Protein AF-A0A5B8M1P9-F1 (afdb_monomer)

Solvent-accessible surface area (backbone atoms only — not comparable to full-atom values): 18213 Å² total; per-residue (Å²): 135,89,79,91,83,85,88,85,84,83,80,88,78,77,86,77,70,84,74,71,71,67,67,73,63,70,76,67,70,67,75,69,66,80,71,70,79,86,84,69,90,80,74,90,81,71,82,70,82,70,54,65,90,75,38,69,43,33,50,52,14,43,52,51,10,53,62,57,6,57,54,17,24,57,53,15,24,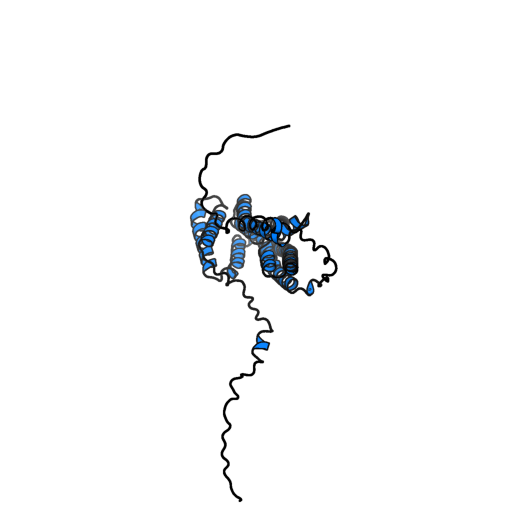40,28,36,60,38,73,39,54,62,64,57,39,50,51,48,49,70,71,56,46,47,63,63,19,51,52,39,24,46,53,26,36,47,71,71,22,45,71,67,30,12,49,50,38,16,50,63,58,41,49,57,41,56,56,49,44,55,56,43,42,75,74,65,60,58,62,74,72,50,37,55,55,47,52,55,37,40,32,71,66,15,49,52,49,13,68,72,40,87,49,71,70,45,19,52,41,6,25,51,37,15,15,53,39,23,55,53,38,22,49,54,24,19,51,51,17,20,52,55,35,58,70,73,51,68,49,66,84,73,71,37,74,59,44,33,55,51,52,51,49,62,68,46,50,82,72,48,78,48,72,63,58,38,49,49,50,51,52,32,49,52,53,28,66,70,39,49,90,78,49,64,66,32,52,36,58,47,52,27,49,49,51,50,51,54,48,59,76,73,49,85,75,72,93,68,87,80,76,76,69,99,61,82,60,84,65,60,70,61,59,77,74,66,73,81,73,88,84,79,84,80,88,88,88,77,84,80,92,78,86,83,80,89,130

Foldseek 3Di:
DDDDDDDDDDDDDDDDDPPPPPVVVVPPPPVVVPDDDPPPPPPPPDPPPPPLVNQPLLVVLLVLLQVLLLCLLLQLLLCVLLPHALVRSLVCCLQLVAVVLSLQLSLLSLVVHDNVLSNVLSVLVCVVLVVQLVVVCVLVVDDDCVSVVLSSLRYPQLSVSLVVDDDSVSSVSNNCSNSVSNSVSSSVSSSVSNVVNVVVPDCVVVVCSCVSVVSSVVVCVVVCPDPLSVVLVVVLVVQLVVCVVPDHRNVSSVVSSVSSVVCVVVDPDDPPDPPDDPDDDPCVVVVVVDDDDPPPPDDDPDDDDDDDDDD

Sequence (311 aa):
MLARDPGETDVKVPPGDPGGREVRQTHQSEIVRFFRPVRTLRRAGRLARVKLWKSPAARAGASVAVATGLYGVSFGALGIASGLDFWQTQVLSLLLFSGGSQFAFIGVLAGGGSGGAALGSAALLGIRNAVYGMQLNALLQPTGWRRLAAAQVTIDESMATATAQRDPAEQRRAFWVTGIGIFVLWNLFTALGSLLGNAIGDPKAWGLDGAAVAAFLGLLWPRLKSREPVAIAVACAVVTVVVVPFVPPGIPVLIAAVVAAVWGLFGSGRSDEGLEPDVEPPHARAQDAGAPDPARDVGDADGPMHEGGMS

Structure (mmCIF, N/CA/C/O backbone):
data_AF-A0A5B8M1P9-F1
#
_entry.id   AF-A0A5B8M1P9-F1
#
loop_
_atom_site.group_PDB
_atom_site.id
_atom_site.type_symbol
_atom_site.label_atom_id
_atom_site.label_alt_id
_atom_site.label_comp_id
_atom_site.label_asym_id
_atom_site.label_entity_id
_atom_site.label_seq_id
_atom_site.pdbx_PDB_ins_code
_atom_site.Cartn_x
_atom_site.Cartn_y
_atom_site.Cartn_z
_atom_site.occupancy
_atom_site.B_iso_or_equiv
_atom_site.auth_seq_id
_atom_site.auth_comp_id
_atom_site.auth_asym_id
_atom_site.auth_atom_id
_atom_site.pdbx_PDB_model_num
ATOM 1 N N . MET A 1 1 ? -86.305 36.180 18.363 1.00 36.00 1 MET A N 1
ATOM 2 C CA . MET A 1 1 ? -87.340 35.382 19.049 1.00 36.00 1 MET A CA 1
ATOM 3 C C . MET A 1 1 ? -88.126 34.665 17.961 1.00 36.00 1 MET A C 1
ATOM 5 O O . MET A 1 1 ? -88.725 35.369 17.167 1.00 36.00 1 MET A O 1
ATOM 9 N N . LEU A 1 2 ? -88.059 33.320 17.942 1.00 35.62 2 LEU A N 1
ATOM 10 C CA . LEU A 1 2 ? -88.863 32.365 17.140 1.00 35.62 2 LEU A CA 1
ATOM 11 C C . LEU A 1 2 ? -88.621 32.362 15.611 1.00 35.62 2 LEU A C 1
ATOM 13 O O . LEU A 1 2 ? -88.478 33.420 15.025 1.00 35.62 2 LEU A O 1
ATOM 17 N N . ALA A 1 3 ? -88.628 31.259 14.857 1.00 36.31 3 ALA A N 1
ATOM 18 C CA . ALA A 1 3 ? -88.501 29.808 15.054 1.00 36.31 3 ALA A CA 1
ATOM 19 C C . ALA A 1 3 ? -88.489 29.173 13.630 1.00 36.31 3 ALA A C 1
ATOM 21 O O . ALA A 1 3 ? -89.117 29.750 12.751 1.00 36.31 3 ALA A O 1
ATOM 22 N N . ARG A 1 4 ? -87.777 28.038 13.449 1.00 36.47 4 ARG A N 1
ATOM 23 C CA . ARG A 1 4 ? -88.050 26.822 12.609 1.00 36.47 4 ARG A CA 1
ATOM 24 C C . ARG A 1 4 ? -88.910 26.941 11.327 1.00 36.47 4 ARG A C 1
ATOM 26 O O . ARG A 1 4 ? -89.942 27.585 11.356 1.00 36.47 4 ARG A O 1
ATOM 33 N N . ASP A 1 5 ? -88.720 26.230 10.213 1.00 51.25 5 ASP A N 1
ATOM 34 C CA . ASP A 1 5 ? -87.924 25.079 9.719 1.00 51.25 5 ASP A CA 1
ATOM 35 C C . ASP A 1 5 ? -88.246 24.994 8.194 1.00 51.25 5 ASP A C 1
ATOM 37 O O . ASP A 1 5 ? -89.280 25.544 7.792 1.00 51.25 5 ASP A O 1
ATOM 41 N N . PRO A 1 6 ? -87.476 24.306 7.329 1.00 47.91 6 PRO A N 1
ATOM 42 C CA . PRO A 1 6 ? -88.175 23.266 6.565 1.00 47.91 6 PRO A CA 1
ATOM 43 C C . PRO A 1 6 ? -87.339 22.011 6.263 1.00 47.91 6 PRO A C 1
ATOM 45 O O . PRO A 1 6 ? -86.328 22.065 5.570 1.00 47.91 6 PRO A O 1
ATOM 48 N N . GLY A 1 7 ? -87.913 20.863 6.632 1.00 37.16 7 GLY A N 1
ATOM 49 C CA . GLY A 1 7 ? -88.314 19.850 5.650 1.00 37.16 7 GLY A CA 1
ATOM 50 C C . GLY A 1 7 ? -87.219 18.942 5.096 1.00 37.16 7 GLY A C 1
ATOM 51 O O . GLY A 1 7 ? -86.784 19.107 3.961 1.00 37.16 7 GLY A O 1
ATOM 52 N N . GLU A 1 8 ? -86.885 17.904 5.860 1.00 36.09 8 GLU A N 1
ATOM 53 C CA . GLU A 1 8 ? -86.149 16.725 5.406 1.00 36.09 8 GLU A CA 1
ATOM 54 C C . GLU A 1 8 ? -87.142 15.598 5.063 1.00 36.09 8 GLU A C 1
ATOM 56 O O . GLU A 1 8 ? -87.925 15.170 5.912 1.00 36.09 8 GLU A O 1
ATOM 61 N N . THR A 1 9 ? -87.117 15.108 3.819 1.00 41.31 9 THR A N 1
ATOM 62 C CA . THR A 1 9 ? -87.689 13.805 3.442 1.00 41.31 9 THR A CA 1
ATOM 63 C C . THR A 1 9 ? -86.561 12.807 3.210 1.00 41.31 9 THR A C 1
ATOM 65 O O . THR A 1 9 ? -85.944 12.782 2.149 1.00 41.31 9 THR A O 1
ATOM 68 N N . ASP A 1 10 ? -86.306 12.045 4.269 1.00 42.16 10 ASP A N 1
ATOM 69 C CA . ASP A 1 10 ? -86.026 10.608 4.354 1.00 42.16 10 ASP A CA 1
ATOM 70 C C . ASP A 1 10 ? -85.292 9.907 3.191 1.00 42.16 10 ASP A C 1
ATOM 72 O O . ASP A 1 10 ? -85.875 9.579 2.156 1.00 42.16 10 ASP A O 1
ATOM 76 N N . VAL A 1 11 ? -84.038 9.520 3.458 1.00 41.19 11 VAL A N 1
ATOM 77 C CA . VAL A 1 11 ? -83.448 8.284 2.919 1.00 41.19 11 VAL A CA 1
ATOM 78 C C . VAL A 1 11 ? -82.804 7.480 4.058 1.00 41.19 11 VAL A C 1
ATOM 80 O O . VAL A 1 11 ? -81.620 7.602 4.361 1.00 41.19 11 VAL A O 1
ATOM 83 N N . LYS A 1 12 ? -83.628 6.649 4.701 1.00 38.62 12 LYS A N 1
ATOM 84 C CA . LYS A 1 12 ? -83.362 5.293 5.222 1.00 38.62 12 LYS A CA 1
ATOM 85 C C . LYS A 1 12 ? -81.884 4.846 5.295 1.00 38.62 12 LYS A C 1
ATOM 87 O O . LYS A 1 12 ? -81.321 4.314 4.339 1.00 38.62 12 LYS A O 1
ATOM 92 N N . VAL A 1 13 ? -81.308 4.947 6.494 1.00 51.19 13 VAL A N 1
ATOM 93 C CA . VAL A 1 13 ? -79.997 4.392 6.884 1.00 51.19 13 VAL A CA 1
ATOM 94 C C . VAL A 1 13 ? -80.159 2.944 7.391 1.00 51.19 13 VAL A C 1
ATOM 96 O O . VAL A 1 13 ? -80.949 2.726 8.312 1.00 51.19 13 VAL A O 1
ATOM 99 N N . PRO A 1 14 ? -79.436 1.938 6.859 1.00 53.53 14 PRO A N 1
ATOM 100 C CA . PRO A 1 14 ? -79.321 0.627 7.501 1.00 53.53 14 PRO A CA 1
ATOM 101 C C . PRO A 1 14 ? -78.342 0.680 8.696 1.00 53.53 14 PRO A C 1
ATOM 103 O O . PRO A 1 14 ? -77.430 1.509 8.704 1.00 53.53 14 PRO A O 1
ATOM 106 N N . PRO A 1 15 ? -78.521 -0.173 9.723 1.00 48.06 15 PRO A N 1
ATOM 107 C CA . PRO A 1 15 ? -77.825 -0.049 11.001 1.00 48.06 15 PRO A CA 1
ATOM 108 C C . PRO A 1 15 ? -76.310 -0.199 10.832 1.00 48.06 15 PRO A C 1
ATOM 110 O O . PRO A 1 15 ? -75.827 -1.166 10.248 1.00 48.06 15 PRO A O 1
ATOM 113 N N . GLY A 1 16 ? -75.571 0.784 11.350 1.00 43.12 16 GLY A N 1
ATOM 114 C CA . GLY A 1 16 ? -74.116 0.791 11.349 1.00 43.12 16 GLY A CA 1
ATOM 115 C C . GLY A 1 16 ? -73.542 -0.331 12.212 1.00 43.12 16 GLY A C 1
ATOM 116 O O . GLY A 1 16 ? -73.890 -0.475 13.381 1.00 43.12 16 GLY A O 1
ATOM 117 N N . ASP A 1 17 ? -72.633 -1.087 11.609 1.00 44.56 17 ASP A N 1
ATOM 118 C CA . ASP A 1 17 ? -71.677 -1.975 12.263 1.00 44.56 17 ASP A CA 1
ATOM 119 C C . ASP A 1 17 ? -70.906 -1.216 13.377 1.00 44.56 17 ASP A C 1
ATOM 121 O O . ASP A 1 17 ? -70.345 -0.144 13.102 1.00 44.56 17 ASP A O 1
ATOM 125 N N . PRO A 1 18 ? -70.848 -1.712 14.633 1.00 47.41 18 PRO A N 1
ATOM 126 C CA . PRO A 1 18 ? -70.100 -1.056 15.707 1.00 47.41 18 PRO A CA 1
ATOM 127 C C . PRO A 1 18 ? -68.576 -1.045 15.483 1.00 47.41 18 PRO A C 1
ATOM 129 O O . PRO A 1 18 ? -67.869 -0.326 16.189 1.00 47.41 18 PRO A O 1
ATOM 132 N N . GLY A 1 19 ? -68.051 -1.794 14.506 1.00 43.12 19 GLY A N 1
ATOM 133 C CA . GLY A 1 19 ? -66.608 -1.964 14.290 1.00 43.12 19 GLY A CA 1
ATOM 134 C C . GLY A 1 19 ? -65.855 -0.757 13.706 1.00 43.12 19 GLY A C 1
ATOM 135 O O . GLY A 1 19 ? -64.626 -0.751 13.668 1.00 43.12 19 GLY A O 1
ATOM 136 N N . GLY A 1 20 ? -66.551 0.292 13.255 1.00 42.78 20 GLY A N 1
ATOM 137 C CA . GLY A 1 20 ? -65.934 1.378 12.476 1.00 42.78 20 GLY A CA 1
ATOM 138 C C . GLY A 1 20 ? -65.282 2.520 13.268 1.00 42.78 20 GLY A C 1
ATOM 139 O O . GLY A 1 20 ? -64.589 3.349 12.674 1.00 42.78 20 GLY A O 1
ATOM 140 N N . ARG A 1 21 ? -65.496 2.616 14.589 1.00 42.53 21 ARG A N 1
ATOM 141 C CA . ARG A 1 21 ? -64.974 3.745 15.395 1.00 42.53 21 ARG A CA 1
ATOM 142 C C . ARG A 1 21 ? -63.674 3.454 16.137 1.00 42.53 21 ARG A C 1
ATOM 144 O O . ARG A 1 21 ? -62.985 4.402 16.500 1.00 42.53 21 ARG A O 1
ATOM 151 N N . GLU A 1 22 ? -63.291 2.191 16.284 1.00 43.88 22 GLU A N 1
ATOM 152 C CA . GLU A 1 22 ? -62.068 1.824 17.008 1.00 43.88 22 GLU A CA 1
ATOM 153 C C . GLU A 1 22 ? -60.823 1.801 16.105 1.00 43.88 22 GLU A C 1
ATOM 155 O O . GLU A 1 22 ? -59.715 2.070 16.553 1.00 43.88 22 GLU A O 1
ATOM 160 N N . VAL A 1 23 ? -60.995 1.612 14.792 1.00 46.72 23 VAL A N 1
ATOM 161 C CA . VAL A 1 23 ? -59.865 1.480 13.850 1.00 46.72 23 VAL A CA 1
ATOM 162 C C . VAL A 1 23 ? -59.282 2.835 13.411 1.00 46.72 23 VAL A C 1
ATOM 164 O O . VAL A 1 23 ? -58.166 2.905 12.897 1.00 46.72 23 VAL A O 1
ATOM 167 N N . ARG A 1 24 ? -59.973 3.958 13.660 1.00 41.16 24 ARG A N 1
ATOM 168 C CA . ARG A 1 24 ? -59.479 5.300 13.282 1.00 41.16 24 ARG A CA 1
ATOM 169 C C . ARG A 1 24 ? -58.604 5.971 14.351 1.00 41.16 24 ARG A C 1
ATOM 171 O O . ARG A 1 24 ? -57.959 6.971 14.048 1.00 41.16 24 ARG A O 1
ATOM 178 N N . GLN A 1 25 ? -58.533 5.427 15.570 1.00 43.47 25 GLN A N 1
ATOM 179 C CA . GLN A 1 25 ? -57.633 5.930 16.622 1.00 43.47 25 GLN A CA 1
ATOM 180 C C . GLN A 1 25 ? -56.291 5.188 16.695 1.00 43.47 25 GLN A C 1
ATOM 182 O O . GLN A 1 25 ? -55.320 5.739 17.213 1.00 43.47 25 GLN A O 1
ATOM 187 N N . THR A 1 26 ? -56.178 3.999 16.103 1.00 42.34 26 THR A N 1
ATOM 188 C CA . THR A 1 26 ? -54.951 3.184 16.165 1.00 42.34 26 THR A CA 1
ATOM 189 C C . THR A 1 26 ? -53.873 3.620 15.165 1.00 42.34 26 THR A C 1
ATOM 191 O O . THR A 1 26 ? -52.725 3.211 15.285 1.00 42.34 26 THR A O 1
ATOM 194 N N . HIS A 1 27 ? -54.195 4.501 14.209 1.00 41.38 27 HIS A N 1
ATOM 195 C CA . HIS A 1 27 ? -53.283 4.886 13.120 1.00 41.38 27 HIS A CA 1
ATOM 196 C C . HIS A 1 27 ? -52.571 6.243 13.291 1.00 41.38 27 HIS A C 1
ATOM 198 O O . HIS A 1 27 ? -51.839 6.661 12.394 1.00 41.38 27 HIS A O 1
ATOM 204 N N . GLN A 1 28 ? -52.746 6.936 14.425 1.00 40.81 28 GLN A N 1
ATOM 205 C CA . GLN A 1 28 ? -52.045 8.204 14.712 1.00 40.81 28 GLN A CA 1
ATOM 206 C C . GLN A 1 28 ? -51.025 8.141 15.861 1.00 40.81 28 GLN A C 1
ATOM 208 O O . GLN A 1 28 ? -50.239 9.073 16.024 1.00 40.81 28 GLN A O 1
ATOM 213 N N . SER A 1 29 ? -50.962 7.053 16.632 1.00 39.69 29 SER A N 1
ATOM 214 C CA . SER A 1 29 ? -50.052 6.933 17.783 1.00 39.69 29 SER A CA 1
ATOM 215 C C . SER A 1 29 ? -48.695 6.280 17.466 1.00 39.69 29 SER A C 1
ATOM 217 O O . SER A 1 29 ? -47.798 6.314 18.311 1.00 39.69 29 SER A O 1
ATOM 219 N N . GLU A 1 30 ? -48.486 5.766 16.248 1.00 43.56 30 GLU A N 1
ATOM 220 C CA . GLU A 1 30 ? -47.217 5.126 15.851 1.00 43.56 30 GLU A CA 1
ATOM 221 C C . GLU A 1 30 ? -46.214 6.066 15.157 1.00 43.56 30 GLU A C 1
ATOM 223 O O . GLU A 1 30 ? -45.013 5.800 15.167 1.00 43.56 30 GLU A O 1
ATOM 228 N N . ILE A 1 31 ? -46.641 7.229 14.655 1.00 46.50 31 ILE A N 1
ATOM 229 C CA . ILE A 1 31 ? -45.742 8.165 13.946 1.00 46.50 31 ILE A CA 1
ATOM 230 C C . ILE A 1 31 ? -44.960 9.081 14.912 1.00 46.50 31 ILE A C 1
ATOM 232 O O . ILE A 1 31 ? -43.911 9.619 14.563 1.00 46.50 31 ILE A O 1
ATOM 236 N N . VAL A 1 32 ? -45.371 9.183 16.182 1.00 44.62 32 VAL A N 1
ATOM 237 C CA . VAL A 1 32 ? -44.677 10.004 17.202 1.00 44.62 32 VAL A CA 1
ATOM 238 C C . VAL A 1 32 ? -43.646 9.193 18.017 1.00 44.62 32 VAL A C 1
ATOM 240 O O . VAL A 1 32 ? -42.935 9.739 18.861 1.00 44.62 32 VAL A O 1
ATOM 243 N N . ARG A 1 33 ? -43.466 7.891 17.736 1.00 44.03 33 ARG A N 1
ATOM 244 C CA . ARG A 1 33 ? -42.394 7.073 18.349 1.00 44.03 33 ARG A CA 1
ATOM 245 C C . ARG A 1 33 ? -41.044 7.150 17.630 1.00 44.03 33 ARG A C 1
ATOM 247 O O . ARG A 1 33 ? -40.060 6.657 18.177 1.00 44.03 33 ARG A O 1
ATOM 254 N N . PHE A 1 34 ? -40.961 7.809 16.473 1.00 45.91 34 PHE A N 1
ATOM 255 C CA . PHE A 1 34 ? -39.733 7.850 15.667 1.00 45.91 34 PHE A CA 1
ATOM 256 C C . PHE A 1 34 ? -38.774 9.010 16.006 1.00 45.91 34 PHE A C 1
ATOM 258 O O . PHE A 1 34 ? -37.645 9.043 15.531 1.00 45.91 34 PHE A O 1
ATOM 265 N N . PHE A 1 35 ? -39.178 9.932 16.885 1.00 48.78 35 PHE A N 1
ATOM 266 C CA . PHE A 1 35 ? -38.334 11.031 17.369 1.00 48.78 35 PHE A CA 1
ATOM 267 C C . PHE A 1 35 ? -38.277 11.050 18.900 1.00 48.78 35 PHE A C 1
ATOM 269 O O . PHE A 1 35 ? -38.753 11.973 19.560 1.00 48.78 35 PHE A O 1
ATOM 276 N N . ARG A 1 36 ? -37.648 10.031 19.499 1.00 41.00 36 ARG A N 1
ATOM 277 C CA . ARG A 1 36 ? -37.079 10.204 20.842 1.00 41.00 36 ARG A CA 1
ATOM 278 C C . ARG A 1 36 ? -35.667 10.776 20.702 1.00 41.00 36 ARG A C 1
ATOM 280 O O . ARG A 1 36 ? -34.799 10.083 20.174 1.00 41.00 36 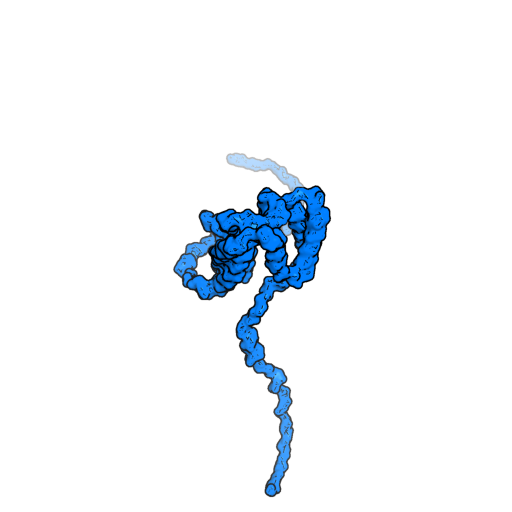ARG A O 1
ATOM 287 N N . PRO A 1 37 ? -35.388 11.996 21.197 1.00 37.91 37 PRO A N 1
ATOM 288 C CA . PRO A 1 37 ? -34.014 12.440 21.337 1.00 37.91 37 PRO A CA 1
ATOM 289 C C . PRO A 1 37 ? -33.330 11.497 22.328 1.00 37.91 37 PRO A C 1
ATOM 291 O O . PRO A 1 37 ? -33.781 11.346 23.466 1.00 37.91 37 PRO A O 1
ATOM 294 N N . VAL A 1 38 ? -32.248 10.850 21.893 1.00 53.31 38 VAL A N 1
ATOM 295 C CA . VAL A 1 38 ? -31.368 10.046 22.747 1.00 53.31 38 VAL A CA 1
ATOM 296 C C . VAL A 1 38 ? -30.667 10.994 23.725 1.00 53.31 38 VAL A C 1
ATOM 298 O O . VAL A 1 38 ? -29.524 11.408 23.552 1.00 53.31 38 VAL A O 1
ATOM 301 N N . ARG A 1 39 ? -31.385 11.395 24.776 1.00 55.38 39 ARG A N 1
ATOM 302 C CA . ARG A 1 39 ? -30.816 12.007 25.974 1.00 55.38 39 ARG A CA 1
ATOM 303 C C . ARG A 1 39 ? -30.277 10.889 26.860 1.00 55.38 39 ARG A C 1
ATOM 305 O O . ARG A 1 39 ? -30.882 10.516 27.858 1.00 55.38 39 ARG A O 1
ATOM 312 N N . THR A 1 40 ? -29.090 10.409 26.507 1.00 47.97 40 THR A N 1
ATOM 313 C CA . THR A 1 40 ? -28.221 9.646 27.419 1.00 47.97 40 THR A CA 1
ATOM 314 C C . THR A 1 40 ? -26.804 10.224 27.437 1.00 47.97 40 THR A C 1
ATOM 316 O O . THR A 1 40 ? -25.805 9.526 27.573 1.00 47.97 40 THR A O 1
ATOM 319 N N . LEU A 1 41 ? -26.708 11.555 27.390 1.00 56.38 41 LEU A N 1
ATOM 320 C CA . LEU A 1 41 ? -25.548 12.305 27.873 1.00 56.38 41 LEU A CA 1
ATOM 321 C C . LEU A 1 41 ? -25.540 12.296 29.407 1.00 56.38 41 LEU A C 1
ATOM 323 O O . LEU A 1 41 ? -25.972 13.265 30.023 1.00 56.38 41 LEU A O 1
ATOM 327 N N . ARG A 1 42 ? -25.082 11.197 30.031 1.00 48.41 42 ARG A N 1
ATOM 328 C CA . ARG A 1 42 ? -24.544 11.215 31.416 1.00 48.41 42 ARG A CA 1
ATOM 329 C C . ARG A 1 42 ? -23.869 9.925 31.907 1.00 48.41 42 ARG A C 1
ATOM 331 O O . ARG A 1 42 ? -23.783 9.687 33.106 1.00 48.41 42 ARG A O 1
ATOM 338 N N . ARG A 1 43 ? -23.296 9.116 31.008 1.00 42.69 43 ARG A N 1
ATOM 339 C CA . ARG A 1 43 ? -22.264 8.115 31.372 1.00 42.69 43 ARG A CA 1
ATOM 340 C C . ARG A 1 43 ? -20.927 8.339 30.650 1.00 42.69 43 ARG A C 1
ATOM 342 O O . ARG A 1 43 ? -20.108 7.439 30.548 1.00 42.69 43 ARG A O 1
ATOM 349 N N . ALA A 1 44 ? -20.655 9.573 30.228 1.00 46.53 44 ALA A N 1
ATOM 350 C CA . ALA A 1 44 ? -19.391 9.996 29.615 1.00 46.53 44 ALA A CA 1
ATOM 351 C C . ALA A 1 44 ? -18.239 10.229 30.627 1.00 46.53 44 ALA A C 1
ATOM 353 O O . ALA A 1 44 ? -17.311 10.976 30.344 1.00 46.53 44 ALA A O 1
ATOM 354 N N . GLY A 1 45 ? -18.293 9.629 31.822 1.00 43.09 45 GLY A N 1
ATOM 355 C CA . GLY A 1 45 ? -17.393 9.980 32.930 1.00 43.09 45 GLY A CA 1
ATOM 356 C C . GLY A 1 45 ? -16.454 8.884 33.431 1.00 43.09 45 GLY A C 1
ATOM 357 O O . GLY A 1 45 ? -15.673 9.155 34.338 1.00 43.09 45 GLY A O 1
ATOM 358 N N . ARG A 1 46 ? -16.527 7.640 32.931 1.00 44.97 46 ARG A N 1
ATOM 359 C CA . ARG A 1 46 ? -15.707 6.557 33.514 1.00 44.97 46 ARG A CA 1
ATOM 360 C C . ARG A 1 46 ? -15.472 5.333 32.626 1.00 44.97 46 ARG A C 1
ATOM 362 O O . ARG A 1 46 ? -15.339 4.228 33.139 1.00 44.97 46 ARG A O 1
ATOM 369 N N . LEU A 1 47 ? -15.364 5.506 31.307 1.00 53.78 47 LEU A N 1
ATOM 370 C CA . LEU A 1 47 ? -14.679 4.494 30.499 1.00 53.78 47 LEU A CA 1
ATOM 371 C C . LEU A 1 47 ? -13.190 4.653 30.777 1.00 53.78 47 LEU A C 1
ATOM 373 O O . LEU A 1 47 ? -12.524 5.546 30.253 1.00 53.78 47 LEU A O 1
ATOM 377 N N . ALA A 1 48 ? -12.715 3.833 31.710 1.00 49.03 48 ALA A N 1
ATOM 378 C CA . ALA A 1 48 ? -11.317 3.689 32.044 1.00 49.03 48 ALA A CA 1
ATOM 379 C C . ALA A 1 48 ? -10.482 3.709 30.758 1.00 49.03 48 ALA A C 1
ATOM 381 O O . ALA A 1 48 ? -10.794 3.011 29.790 1.00 49.03 48 ALA A O 1
ATOM 382 N N . ARG A 1 49 ? -9.415 4.515 30.759 1.00 55.75 49 ARG A N 1
ATOM 383 C CA . ARG A 1 49 ? -8.293 4.381 29.827 1.00 55.75 49 ARG A CA 1
ATOM 384 C C . ARG A 1 49 ? -7.765 2.956 29.960 1.00 55.75 49 ARG A C 1
ATOM 386 O O . ARG A 1 49 ? -6.833 2.702 30.720 1.00 55.75 49 ARG A O 1
ATOM 393 N N . VAL A 1 50 ? -8.376 2.008 29.255 1.00 56.22 50 VAL A N 1
ATOM 394 C CA . VAL A 1 50 ? -7.736 0.732 28.974 1.00 56.22 50 VAL A CA 1
ATOM 395 C C . VAL A 1 50 ? -6.463 1.134 28.256 1.00 56.22 50 VAL A C 1
ATOM 397 O O . VAL A 1 50 ? -6.509 1.767 27.200 1.00 56.22 50 VAL A O 1
ATOM 400 N N . LYS A 1 51 ? -5.326 0.908 28.914 1.00 66.19 51 LYS A N 1
ATOM 401 C CA . LYS A 1 51 ? -4.029 1.217 28.325 1.00 66.19 51 LYS A CA 1
ATOM 402 C C . LYS A 1 51 ? -3.964 0.481 26.983 1.00 66.19 51 LYS A C 1
ATOM 404 O O . LYS A 1 51 ? -4.344 -0.685 26.943 1.00 66.19 51 LYS A O 1
ATOM 409 N N . LEU A 1 52 ? -3.526 1.146 25.912 1.00 66.25 52 LEU A N 1
ATOM 410 C CA . LEU A 1 52 ? -3.576 0.612 24.538 1.00 66.25 52 LEU A CA 1
ATOM 411 C C . LEU A 1 52 ? -3.009 -0.814 24.437 1.00 66.25 52 LEU A C 1
ATOM 413 O O . LEU A 1 52 ? -3.613 -1.675 23.818 1.00 66.25 52 LEU A O 1
ATOM 417 N N . TRP A 1 53 ? -1.932 -1.107 25.160 1.00 66.12 53 TRP A N 1
ATOM 418 C CA . TRP A 1 53 ? -1.294 -2.429 25.230 1.00 66.12 53 TRP A CA 1
ATOM 419 C C . TRP A 1 53 ? -2.122 -3.547 25.896 1.00 66.12 53 TRP A C 1
ATOM 421 O O . TRP A 1 53 ? -1.754 -4.714 25.791 1.00 66.12 53 TRP A O 1
ATOM 431 N N . LYS A 1 54 ? -3.234 -3.231 26.571 1.00 73.62 54 LYS A N 1
ATOM 432 C CA . LYS A 1 54 ? -4.175 -4.221 27.126 1.00 73.62 54 LYS A CA 1
ATOM 433 C C . LYS A 1 54 ? -5.344 -4.545 26.186 1.00 73.62 54 LYS A C 1
ATOM 435 O O . LYS A 1 54 ? -6.089 -5.471 26.483 1.00 73.62 54 LYS A O 1
ATOM 440 N N . SER A 1 55 ? -5.525 -3.800 25.092 1.00 83.38 55 SER A N 1
ATOM 441 C CA . SER A 1 55 ? -6.574 -4.067 24.099 1.00 83.38 55 SER A CA 1
ATOM 442 C C . SER A 1 55 ? -6.115 -5.187 23.151 1.00 83.38 55 SER A C 1
ATOM 444 O O . SER A 1 55 ? -5.051 -5.056 22.535 1.00 83.38 55 SER A O 1
ATOM 446 N N . PRO A 1 56 ? -6.883 -6.285 23.011 1.00 84.06 56 PRO A N 1
ATOM 447 C CA . PRO A 1 56 ? -6.602 -7.318 22.015 1.00 84.06 56 PRO A CA 1
ATOM 448 C C . PRO A 1 56 ? -6.551 -6.745 20.592 1.00 84.06 56 PRO A C 1
ATOM 450 O O . PRO A 1 56 ? -5.636 -7.070 19.838 1.00 84.06 56 PRO A O 1
ATOM 453 N N . ALA A 1 57 ? -7.460 -5.820 20.265 1.00 87.94 57 ALA A N 1
ATOM 454 C CA . ALA A 1 57 ? -7.528 -5.179 18.955 1.00 87.94 57 ALA A CA 1
ATOM 455 C C . ALA A 1 57 ? -6.283 -4.332 18.645 1.00 87.94 57 ALA A C 1
ATOM 457 O O . ALA A 1 57 ? -5.772 -4.354 17.528 1.00 87.94 57 ALA A O 1
ATOM 458 N N . ALA A 1 58 ? -5.746 -3.620 19.641 1.00 89.06 58 ALA A N 1
ATOM 459 C CA . ALA A 1 58 ? -4.517 -2.846 19.485 1.00 89.06 58 ALA A CA 1
ATOM 460 C C . ALA A 1 58 ? -3.285 -3.742 19.279 1.00 89.06 58 ALA A C 1
ATOM 462 O O . ALA A 1 58 ? -2.400 -3.394 18.502 1.00 89.06 58 ALA A O 1
ATOM 463 N N . ARG A 1 59 ? -3.222 -4.903 19.944 1.00 90.00 59 ARG A N 1
ATOM 464 C CA . ARG A 1 59 ? -2.134 -5.872 19.737 1.00 90.00 59 ARG A CA 1
ATOM 465 C C . ARG A 1 59 ? -2.195 -6.488 18.342 1.00 90.00 59 ARG A C 1
ATOM 467 O O . ARG A 1 59 ? -1.172 -6.516 17.669 1.00 90.00 59 ARG A O 1
ATOM 474 N N . ALA A 1 60 ? -3.383 -6.908 17.904 1.00 90.00 60 ALA A N 1
ATOM 475 C CA . ALA A 1 60 ? -3.592 -7.411 16.550 1.00 90.00 60 ALA A CA 1
ATOM 476 C C . ALA A 1 60 ? -3.201 -6.356 15.504 1.00 90.00 60 ALA A C 1
ATOM 478 O O . ALA A 1 60 ? -2.387 -6.631 14.627 1.00 90.00 60 ALA A O 1
ATOM 479 N N . GLY A 1 61 ? -3.682 -5.120 15.665 1.00 91.81 61 GLY A N 1
ATOM 480 C CA . GLY A 1 61 ? -3.336 -4.015 14.773 1.00 91.81 61 GLY A CA 1
ATOM 481 C C . GLY A 1 61 ? -1.843 -3.691 14.739 1.00 91.81 61 GLY A C 1
ATOM 482 O O . GLY A 1 61 ? -1.301 -3.421 13.673 1.00 91.81 61 GLY A O 1
ATOM 483 N N . ALA A 1 62 ? -1.147 -3.776 15.876 1.00 94.06 62 ALA A N 1
ATOM 484 C CA . ALA A 1 62 ? 0.304 -3.600 15.924 1.00 94.06 62 ALA A CA 1
ATOM 485 C C . ALA A 1 62 ? 1.053 -4.729 15.192 1.00 94.06 62 ALA A C 1
ATOM 487 O O . ALA A 1 62 ? 1.999 -4.452 14.459 1.00 94.06 62 ALA A O 1
ATOM 488 N N . SER A 1 63 ? 0.623 -5.985 15.344 1.00 93.69 63 SER A N 1
ATOM 489 C CA . SER A 1 63 ? 1.197 -7.116 14.602 1.00 93.69 63 SER A CA 1
ATOM 490 C C . SER A 1 63 ? 1.008 -6.959 13.092 1.00 93.69 63 SER A C 1
ATOM 492 O O . SER A 1 63 ? 1.973 -7.101 12.341 1.00 93.69 63 SER A O 1
ATOM 494 N N . VAL A 1 64 ? -0.200 -6.584 12.654 1.00 93.44 64 VAL A N 1
ATOM 495 C CA . VAL A 1 64 ? -0.493 -6.278 11.244 1.00 93.44 64 VAL A CA 1
ATOM 496 C C . VAL A 1 64 ? 0.364 -5.110 10.756 1.00 93.44 64 VAL A C 1
ATOM 498 O O . VAL A 1 64 ? 0.907 -5.164 9.652 1.00 93.44 64 VAL A O 1
ATOM 501 N N . ALA A 1 65 ? 0.554 -4.083 11.589 1.00 95.38 65 ALA A N 1
ATOM 502 C CA . ALA A 1 65 ? 1.383 -2.935 11.254 1.00 95.38 65 ALA A CA 1
ATOM 503 C C . ALA A 1 65 ? 2.852 -3.288 11.029 1.00 95.38 65 ALA A C 1
ATOM 505 O O . ALA A 1 65 ? 3.453 -2.798 10.075 1.00 95.38 65 ALA A O 1
ATOM 506 N N . VAL A 1 66 ? 3.424 -4.154 11.866 1.00 95.25 66 VAL A N 1
ATOM 507 C CA . VAL A 1 66 ? 4.806 -4.620 11.700 1.00 95.25 66 VAL A CA 1
ATOM 508 C C . VAL A 1 66 ? 4.949 -5.453 10.431 1.00 95.25 66 VAL A C 1
ATOM 510 O O . VAL A 1 66 ? 5.827 -5.168 9.617 1.00 95.25 66 VAL A O 1
ATOM 513 N N . ALA A 1 67 ? 4.067 -6.436 10.234 1.00 91.94 67 ALA A N 1
ATOM 514 C CA . ALA A 1 67 ? 4.114 -7.316 9.070 1.00 91.94 67 ALA A CA 1
ATOM 515 C C . ALA A 1 67 ? 3.963 -6.534 7.753 1.00 91.94 67 ALA A C 1
ATOM 517 O O . ALA A 1 67 ? 4.768 -6.688 6.837 1.00 91.94 67 ALA A O 1
ATOM 518 N N . THR A 1 68 ? 2.972 -5.643 7.686 1.00 92.38 68 THR A N 1
ATOM 519 C CA . THR A 1 68 ? 2.695 -4.834 6.489 1.00 92.38 68 THR A CA 1
ATOM 520 C C . THR A 1 68 ? 3.745 -3.745 6.294 1.00 92.38 68 THR A C 1
ATOM 522 O O . THR A 1 68 ? 4.182 -3.497 5.176 1.00 92.38 68 THR A O 1
ATOM 525 N N . GLY A 1 69 ? 4.194 -3.105 7.376 1.00 93.94 69 GLY A N 1
ATOM 526 C CA . GLY A 1 69 ? 5.217 -2.066 7.323 1.00 93.94 69 GLY A CA 1
ATOM 527 C C . GLY A 1 69 ? 6.534 -2.576 6.740 1.00 93.94 69 GLY A C 1
ATOM 528 O O . GLY A 1 69 ? 7.108 -1.902 5.891 1.00 93.94 69 GLY A O 1
ATOM 529 N N . LEU A 1 70 ? 6.983 -3.777 7.132 1.00 93.12 70 LEU A N 1
ATOM 530 C CA . LEU A 1 70 ? 8.209 -4.402 6.609 1.00 93.12 70 LEU A CA 1
ATOM 531 C C . LEU A 1 70 ? 8.194 -4.555 5.084 1.00 93.12 70 LEU A C 1
ATOM 533 O O . LEU A 1 70 ? 9.220 -4.382 4.429 1.00 93.12 70 LEU A O 1
ATOM 537 N N . TYR A 1 71 ? 7.021 -4.807 4.505 1.00 90.31 71 TYR A N 1
ATOM 538 C CA . TYR A 1 71 ? 6.841 -4.885 3.057 1.00 90.31 71 TYR A CA 1
ATOM 539 C C . TYR A 1 71 ? 7.117 -3.545 2.342 1.00 90.31 71 TYR A C 1
ATOM 541 O O . TYR A 1 71 ? 7.427 -3.520 1.150 1.00 90.31 71 TYR A O 1
ATOM 549 N N . GLY A 1 72 ? 7.100 -2.429 3.078 1.00 94.00 72 GLY A N 1
ATOM 550 C CA . GLY A 1 72 ? 7.519 -1.115 2.593 1.00 94.00 72 GLY A CA 1
ATOM 551 C C . GLY A 1 72 ? 8.969 -1.080 2.097 1.00 94.00 72 GLY A C 1
ATOM 552 O O . GLY A 1 72 ? 9.261 -0.328 1.171 1.00 94.00 72 GLY A O 1
ATOM 553 N N . VAL A 1 73 ? 9.866 -1.940 2.611 1.00 94.19 73 VAL A N 1
ATOM 554 C CA . VAL A 1 73 ? 11.241 -2.069 2.078 1.00 94.19 73 VAL A CA 1
ATOM 555 C C . VAL A 1 73 ? 11.206 -2.410 0.592 1.00 94.19 73 VAL A C 1
ATOM 557 O O . VAL A 1 73 ? 11.910 -1.800 -0.213 1.00 94.19 73 VAL A O 1
ATOM 560 N N . SER A 1 74 ? 10.342 -3.347 0.213 1.00 91.25 74 SER A N 1
ATOM 561 C CA . SER A 1 74 ? 10.195 -3.776 -1.171 1.00 91.25 74 SER A CA 1
ATOM 562 C C . SER A 1 74 ? 9.648 -2.657 -2.053 1.00 91.25 74 SER A C 1
ATOM 564 O O . SER A 1 74 ? 10.140 -2.468 -3.162 1.00 91.25 74 SER A O 1
ATOM 566 N N . PHE A 1 75 ? 8.685 -1.873 -1.556 1.00 94.44 75 PHE A N 1
ATOM 567 C CA . PHE A 1 75 ? 8.186 -0.698 -2.275 1.00 94.44 75 PHE A CA 1
ATOM 568 C C . PHE A 1 75 ? 9.286 0.353 -2.487 1.00 94.44 75 PHE A C 1
ATOM 570 O O . PHE A 1 75 ? 9.455 0.848 -3.600 1.00 94.44 75 PHE A O 1
ATOM 577 N N . GLY A 1 76 ? 10.070 0.647 -1.446 1.00 94.25 76 GLY A N 1
ATOM 578 C CA . GLY A 1 76 ? 11.182 1.594 -1.521 1.00 94.25 76 GLY A CA 1
ATOM 579 C C . GLY A 1 76 ? 12.243 1.193 -2.542 1.00 94.25 76 GLY A C 1
ATOM 580 O O . GLY A 1 76 ? 12.675 2.031 -3.334 1.00 94.25 76 GLY A O 1
ATOM 581 N N . ALA A 1 77 ? 12.619 -0.089 -2.558 1.00 91.38 77 ALA A N 1
ATOM 582 C CA . ALA A 1 77 ? 13.573 -0.634 -3.521 1.00 91.38 77 ALA A CA 1
ATOM 583 C C . ALA A 1 77 ? 13.013 -0.632 -4.953 1.00 91.38 77 ALA A C 1
ATOM 585 O O . ALA A 1 77 ? 13.709 -0.245 -5.890 1.00 91.38 77 ALA A O 1
ATOM 586 N N . LEU A 1 78 ? 11.740 -1.006 -5.123 1.00 90.62 78 LEU A N 1
ATOM 587 C CA . LEU A 1 78 ? 11.064 -0.972 -6.420 1.00 90.62 78 LEU A CA 1
ATOM 588 C C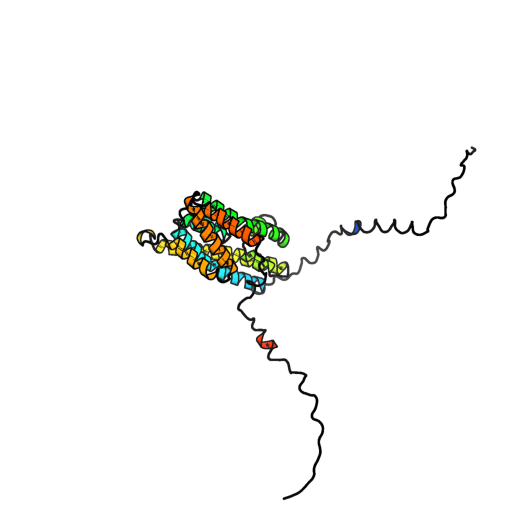 . LEU A 1 78 ? 10.932 0.446 -6.979 1.00 90.62 78 LEU A C 1
ATOM 590 O O . LEU A 1 78 ? 11.048 0.617 -8.190 1.00 90.62 78 LEU A O 1
ATOM 594 N N . GLY A 1 79 ? 10.724 1.455 -6.127 1.00 92.81 79 GLY A N 1
ATOM 595 C CA . GLY A 1 79 ? 10.722 2.862 -6.533 1.00 92.81 79 GLY A CA 1
ATOM 596 C C . GLY A 1 79 ? 12.019 3.249 -7.239 1.00 92.81 79 GLY A C 1
ATOM 597 O O . GLY A 1 79 ? 11.983 3.702 -8.384 1.00 92.81 79 GLY A O 1
ATOM 598 N N . ILE A 1 80 ? 13.157 2.954 -6.603 1.00 91.75 80 ILE A N 1
ATOM 599 C CA . ILE A 1 80 ? 14.488 3.200 -7.176 1.00 91.75 80 ILE A CA 1
ATOM 600 C C . ILE A 1 80 ? 14.709 2.388 -8.452 1.00 91.75 80 ILE A C 1
ATOM 602 O O . ILE A 1 80 ? 15.126 2.932 -9.472 1.00 91.75 80 ILE A O 1
ATOM 606 N N . ALA A 1 81 ? 14.370 1.096 -8.431 1.00 87.25 81 ALA A N 1
ATOM 607 C CA . ALA A 1 81 ? 14.528 0.221 -9.593 1.00 87.25 81 ALA A CA 1
ATOM 608 C C . ALA A 1 81 ? 13.670 0.661 -10.796 1.00 87.25 81 ALA A C 1
ATOM 610 O O . ALA A 1 81 ? 14.013 0.371 -11.938 1.00 87.25 81 ALA A O 1
ATOM 611 N N . SER A 1 82 ? 12.579 1.388 -10.547 1.00 87.38 82 SER A N 1
ATOM 612 C CA . SER A 1 82 ? 11.694 1.941 -11.583 1.00 87.38 82 SER A CA 1
ATOM 613 C C . SER A 1 82 ? 12.122 3.333 -12.059 1.00 87.38 82 SER A C 1
ATOM 615 O O . SER A 1 82 ? 11.410 3.960 -12.842 1.00 87.38 82 SER A O 1
ATOM 617 N N . GLY A 1 83 ? 13.276 3.822 -11.595 1.00 87.56 83 GLY A N 1
ATOM 618 C CA . GLY A 1 83 ? 13.869 5.089 -12.015 1.00 87.56 83 GLY A CA 1
ATOM 619 C C . GLY A 1 83 ? 13.420 6.312 -11.218 1.00 87.56 83 GLY A C 1
ATOM 620 O O . GLY A 1 83 ? 13.736 7.427 -11.628 1.00 87.56 83 GLY A O 1
ATOM 621 N N . LEU A 1 84 ? 12.699 6.136 -10.104 1.00 91.50 84 LEU A N 1
ATOM 622 C CA . LEU A 1 84 ? 12.433 7.240 -9.182 1.00 91.50 84 LEU A CA 1
ATOM 623 C C . LEU A 1 84 ? 13.649 7.495 -8.294 1.00 91.50 84 LEU A C 1
ATOM 625 O O . LEU A 1 84 ? 14.348 6.567 -7.895 1.00 91.50 84 LEU A O 1
ATOM 629 N N . ASP A 1 85 ? 13.859 8.749 -7.913 1.00 93.12 85 ASP A N 1
ATOM 630 C CA . ASP A 1 85 ? 14.814 9.065 -6.857 1.00 93.12 85 ASP A CA 1
ATOM 631 C C . ASP A 1 85 ? 14.233 8.783 -5.454 1.00 93.12 85 ASP A C 1
ATOM 633 O O . ASP A 1 85 ? 13.059 8.427 -5.265 1.00 93.12 85 ASP A O 1
ATOM 637 N N . PHE A 1 86 ? 15.082 8.937 -4.436 1.00 95.00 86 PHE A N 1
ATOM 638 C CA . PHE A 1 86 ? 14.699 8.741 -3.039 1.00 95.00 86 PHE A CA 1
ATOM 639 C C . PHE A 1 86 ? 13.520 9.637 -2.625 1.00 95.00 86 PHE A C 1
ATOM 641 O O . PHE A 1 86 ? 12.562 9.155 -2.018 1.00 95.00 86 PHE A O 1
ATOM 648 N N . TRP A 1 87 ? 13.563 10.928 -2.959 1.00 96.56 87 TRP A N 1
ATOM 649 C CA . TRP A 1 87 ? 12.551 11.895 -2.538 1.00 96.56 87 TRP A CA 1
ATOM 650 C C . TRP A 1 87 ? 11.230 11.687 -3.266 1.00 96.56 87 TRP A C 1
ATOM 652 O O . TRP A 1 87 ? 10.179 11.728 -2.632 1.00 96.56 87 TRP A O 1
ATOM 662 N N . GLN A 1 88 ? 11.271 11.393 -4.562 1.00 96.12 88 GLN A N 1
ATOM 663 C CA . GLN A 1 88 ? 10.105 11.018 -5.355 1.00 96.12 88 GLN A CA 1
ATOM 664 C C . GLN A 1 88 ? 9.427 9.778 -4.767 1.00 96.12 88 GLN A C 1
ATOM 666 O O . GLN A 1 88 ? 8.213 9.786 -4.562 1.00 96.12 88 GLN A O 1
ATOM 671 N N . THR A 1 89 ? 10.207 8.750 -4.416 1.00 96.38 89 THR A N 1
ATOM 672 C CA . THR A 1 89 ? 9.681 7.524 -3.796 1.00 96.38 89 THR A CA 1
ATOM 673 C C . THR A 1 89 ? 9.064 7.804 -2.421 1.00 96.38 89 THR A C 1
ATOM 675 O O . THR A 1 89 ? 7.970 7.318 -2.125 1.00 96.38 89 THR A O 1
ATOM 678 N N . GLN A 1 90 ? 9.708 8.635 -1.593 1.00 97.56 90 GLN A N 1
ATOM 679 C CA . GLN A 1 90 ? 9.177 9.027 -0.281 1.00 97.56 90 GLN A CA 1
ATOM 680 C C . GLN A 1 90 ? 7.901 9.866 -0.380 1.00 97.56 90 GLN A C 1
ATOM 682 O O . GLN A 1 90 ? 6.927 9.589 0.316 1.00 97.56 90 GLN A O 1
ATOM 687 N N . VAL A 1 91 ? 7.874 10.874 -1.252 1.00 97.00 91 VAL A N 1
ATOM 688 C CA . VAL A 1 91 ? 6.696 11.729 -1.455 1.00 97.00 91 VAL A CA 1
ATOM 689 C C . VAL A 1 91 ? 5.529 10.904 -1.987 1.00 97.00 91 VAL A C 1
ATOM 691 O O . VAL A 1 91 ? 4.416 11.019 -1.474 1.00 97.00 91 VAL A O 1
ATOM 694 N N . LEU A 1 92 ? 5.785 10.019 -2.954 1.00 96.62 92 LEU A N 1
ATOM 695 C CA . LEU A 1 92 ? 4.784 9.082 -3.453 1.00 96.62 92 LEU A CA 1
ATOM 696 C C . LEU A 1 92 ? 4.247 8.196 -2.322 1.00 96.62 92 LEU A C 1
ATOM 698 O O . LEU A 1 92 ? 3.035 8.033 -2.197 1.00 96.62 92 LEU A O 1
ATOM 702 N N . SER A 1 93 ? 5.134 7.670 -1.473 1.00 96.75 93 SER A N 1
ATOM 703 C CA . SER A 1 93 ? 4.763 6.837 -0.329 1.00 96.75 93 SER A CA 1
ATOM 704 C C . SER A 1 93 ? 3.885 7.562 0.688 1.00 96.75 93 SER A C 1
ATOM 706 O O . SER A 1 93 ? 2.871 7.025 1.135 1.00 96.75 93 SER A O 1
ATOM 708 N N . LEU A 1 94 ? 4.250 8.799 1.027 1.00 96.38 94 LEU A N 1
ATOM 709 C CA . LEU A 1 94 ? 3.540 9.603 2.016 1.00 96.38 94 LEU A CA 1
ATOM 710 C C . LEU A 1 94 ? 2.161 10.035 1.520 1.00 96.38 94 LEU A C 1
ATOM 712 O O . LEU A 1 94 ? 1.213 10.017 2.303 1.00 96.38 94 LEU A O 1
ATOM 716 N N . LEU A 1 95 ? 2.048 10.425 0.246 1.00 94.62 95 LEU A N 1
ATOM 717 C CA . LEU A 1 95 ? 0.828 11.017 -0.304 1.00 94.62 95 LEU A CA 1
ATOM 718 C C . LEU A 1 95 ? -0.162 9.976 -0.834 1.00 94.62 95 LEU A C 1
ATOM 720 O O . LEU A 1 95 ? -1.347 10.070 -0.524 1.00 94.62 95 LEU A O 1
ATOM 724 N N . LEU A 1 96 ? 0.302 8.978 -1.595 1.00 93.25 96 LEU A N 1
ATOM 725 C CA . LEU A 1 96 ? -0.565 7.974 -2.235 1.00 93.25 96 LEU A CA 1
ATOM 726 C C . LEU A 1 96 ? -0.938 6.807 -1.302 1.00 93.25 96 LEU A C 1
ATOM 728 O O . LEU A 1 96 ? -1.676 5.914 -1.719 1.00 93.25 96 LEU A O 1
ATOM 732 N N . PHE A 1 97 ? -0.416 6.808 -0.071 1.00 93.88 97 PHE A N 1
ATOM 733 C CA . PHE A 1 97 ? -0.516 5.758 0.948 1.00 93.88 97 PHE A CA 1
ATOM 734 C C . PHE A 1 97 ? -1.803 4.912 0.877 1.00 93.88 97 PHE A C 1
ATOM 736 O O . PHE A 1 97 ? -2.846 5.248 1.431 1.00 93.88 97 PHE A O 1
ATOM 743 N N . SER A 1 98 ? -1.724 3.794 0.159 1.00 88.81 98 SER A N 1
ATOM 744 C CA . SER A 1 98 ? -2.841 2.854 -0.032 1.00 88.81 98 SER A CA 1
ATOM 745 C C . SER A 1 98 ? -2.381 1.438 -0.379 1.00 88.81 98 SER A C 1
ATOM 747 O O . SER A 1 98 ? -3.214 0.565 -0.642 1.00 88.81 98 SER A O 1
ATOM 749 N N . GLY A 1 99 ? -1.061 1.201 -0.400 1.00 85.50 99 GLY A N 1
ATOM 750 C CA . GLY A 1 99 ? -0.446 -0.072 -0.759 1.00 85.50 99 GLY A CA 1
ATOM 751 C C . GLY A 1 99 ? -0.651 -0.402 -2.237 1.00 85.50 99 GLY A C 1
ATOM 752 O O . GLY A 1 99 ? 0.220 -0.146 -3.065 1.00 85.50 99 GLY A O 1
ATOM 753 N N . GLY A 1 100 ? -1.819 -0.949 -2.584 1.00 87.69 100 GLY A N 1
ATOM 754 C CA . GLY A 1 100 ? -2.150 -1.423 -3.932 1.00 87.69 100 GLY A CA 1
ATOM 755 C C . GLY A 1 100 ? -1.958 -0.371 -5.028 1.00 87.69 100 GLY A C 1
ATOM 756 O O . GLY A 1 100 ? -1.310 -0.653 -6.035 1.00 87.69 100 GLY A O 1
ATOM 757 N N . SER A 1 101 ? -2.436 0.859 -4.823 1.00 92.19 101 SER A N 1
ATOM 758 C CA . SER A 1 101 ? -2.300 1.919 -5.832 1.00 92.19 101 SER A CA 1
ATOM 759 C C . SER A 1 101 ? -0.853 2.358 -6.040 1.00 92.19 101 SER A C 1
ATOM 761 O O . SER A 1 101 ? -0.473 2.701 -7.156 1.00 92.19 101 SER A O 1
ATOM 763 N N . GLN A 1 102 ? -0.028 2.306 -4.991 1.00 94.00 102 GLN A N 1
ATOM 764 C CA . GLN A 1 102 ? 1.401 2.601 -5.094 1.00 94.00 102 GLN A CA 1
ATOM 765 C C . GLN A 1 102 ? 2.118 1.546 -5.945 1.00 94.00 102 GLN A C 1
ATOM 767 O O . GLN A 1 102 ? 2.938 1.878 -6.796 1.00 94.00 102 GLN A O 1
ATOM 772 N N . PHE A 1 103 ? 1.763 0.275 -5.765 1.00 91.06 103 PHE A N 1
ATOM 773 C CA . PHE A 1 103 ? 2.288 -0.826 -6.568 1.00 91.06 103 PHE A CA 1
ATOM 774 C C . PHE A 1 103 ? 1.828 -0.783 -8.024 1.00 91.06 103 PHE A C 1
ATOM 776 O O . PHE A 1 103 ? 2.637 -1.048 -8.907 1.00 91.06 103 PHE A O 1
ATOM 783 N N . ALA A 1 104 ? 0.578 -0.402 -8.294 1.00 89.50 104 ALA A N 1
ATOM 784 C CA . ALA A 1 104 ? 0.123 -0.184 -9.667 1.00 89.50 104 ALA A CA 1
ATOM 785 C C . ALA A 1 104 ? 0.868 0.974 -10.340 1.00 89.50 104 ALA A C 1
ATOM 787 O O . ALA A 1 104 ? 1.337 0.822 -11.467 1.00 89.50 104 ALA A O 1
ATOM 788 N N . PHE A 1 105 ? 1.051 2.089 -9.624 1.00 92.69 105 PHE A N 1
ATOM 789 C CA . PHE A 1 105 ? 1.829 3.226 -10.111 1.00 92.69 105 PHE A CA 1
ATOM 790 C C . PHE A 1 105 ? 3.243 2.800 -10.527 1.00 92.69 105 PHE A C 1
ATOM 792 O O . PHE A 1 105 ? 3.670 3.046 -11.655 1.00 92.69 105 PHE A O 1
ATOM 799 N N . ILE A 1 106 ? 3.949 2.117 -9.624 1.00 91.81 106 ILE A N 1
ATOM 800 C CA . ILE A 1 106 ? 5.309 1.637 -9.869 1.00 91.81 106 ILE A CA 1
ATOM 801 C C . ILE A 1 106 ? 5.346 0.586 -10.979 1.00 91.81 106 ILE A C 1
ATOM 803 O O . ILE A 1 106 ? 6.225 0.651 -11.831 1.00 91.81 106 ILE A O 1
ATOM 807 N N . GLY A 1 107 ? 4.376 -0.328 -11.034 1.00 86.94 107 GLY A N 1
ATOM 808 C CA . GLY A 1 107 ? 4.293 -1.335 -12.093 1.00 86.94 107 GLY A CA 1
ATOM 809 C C . GLY A 1 107 ? 4.183 -0.719 -13.491 1.00 86.94 107 GLY A C 1
ATOM 810 O O . GLY A 1 107 ? 4.845 -1.182 -14.419 1.00 86.94 107 GLY A O 1
ATOM 811 N N . VAL A 1 108 ? 3.408 0.362 -13.641 1.00 87.38 108 VAL A N 1
ATOM 812 C CA . VAL A 1 108 ? 3.314 1.088 -14.917 1.00 87.38 108 VAL A CA 1
ATOM 813 C C . VAL A 1 108 ? 4.631 1.775 -15.270 1.00 87.38 108 VAL A C 1
ATOM 815 O O . VAL A 1 108 ? 5.062 1.674 -16.417 1.00 87.38 108 VAL A O 1
ATOM 818 N N . LEU A 1 109 ? 5.283 2.444 -14.313 1.00 89.00 109 LEU A N 1
ATOM 819 C CA . LEU A 1 109 ? 6.571 3.101 -14.565 1.00 89.00 109 LEU A CA 1
ATOM 820 C C . LEU A 1 109 ? 7.677 2.098 -14.914 1.00 89.00 109 LEU A C 1
ATOM 822 O O . LEU A 1 109 ? 8.398 2.306 -15.886 1.00 89.00 109 LEU A O 1
ATOM 826 N N . ALA A 1 110 ? 7.765 0.987 -14.178 1.00 85.06 110 ALA A N 1
ATOM 827 C CA . ALA A 1 110 ? 8.724 -0.086 -14.437 1.00 85.06 110 ALA A CA 1
ATOM 828 C C . ALA A 1 110 ? 8.552 -0.697 -15.838 1.00 85.06 110 ALA A C 1
ATOM 830 O O . ALA A 1 110 ? 9.531 -1.079 -16.470 1.00 85.06 110 ALA A O 1
ATOM 831 N N . GLY A 1 111 ? 7.315 -0.756 -16.343 1.00 79.88 111 GLY A N 1
ATOM 832 C CA . GLY A 1 111 ? 7.001 -1.199 -17.703 1.00 79.88 111 GLY A CA 1
ATOM 833 C C . GLY A 1 111 ? 7.220 -0.144 -18.797 1.00 79.88 111 GLY A C 1
ATOM 834 O O . GLY A 1 111 ? 6.814 -0.374 -19.935 1.00 79.88 111 GLY A O 1
ATOM 835 N N . GLY A 1 112 ? 7.799 1.019 -18.477 1.00 81.75 112 GLY A N 1
ATOM 836 C CA . GLY A 1 112 ? 8.031 2.112 -19.430 1.00 81.75 112 GLY A CA 1
ATOM 837 C C . GLY A 1 112 ? 6.796 2.972 -19.732 1.00 81.75 112 GLY A C 1
ATOM 838 O O . GLY A 1 112 ? 6.773 3.705 -20.720 1.00 81.75 112 GLY A O 1
ATOM 839 N N . GLY A 1 113 ? 5.749 2.880 -18.909 1.00 83.19 113 GLY A N 1
ATOM 840 C CA . GLY A 1 113 ? 4.548 3.700 -19.031 1.00 83.19 113 GLY A CA 1
ATOM 841 C C . GLY A 1 113 ? 4.759 5.158 -18.618 1.00 83.19 113 GLY A C 1
ATOM 842 O O . GLY A 1 113 ? 5.683 5.501 -17.885 1.00 83.19 113 GLY A O 1
ATOM 843 N N . SER A 1 114 ? 3.869 6.042 -19.075 1.00 87.38 114 SER A N 1
ATOM 844 C CA . SER A 1 114 ? 3.917 7.461 -18.701 1.00 87.38 114 SER A CA 1
ATOM 845 C C . SER A 1 114 ? 3.443 7.699 -17.260 1.00 87.38 114 SER A C 1
ATOM 847 O O . SER A 1 114 ? 2.653 6.929 -16.709 1.00 87.38 114 SER A O 1
ATOM 849 N N . GLY A 1 115 ? 3.842 8.824 -16.655 1.00 87.69 115 GLY A N 1
ATOM 850 C CA . GLY A 1 115 ? 3.360 9.211 -15.322 1.00 87.69 115 GLY A CA 1
ATOM 851 C C . GLY A 1 115 ? 1.836 9.384 -15.250 1.00 87.69 115 GLY A C 1
ATOM 852 O O . GLY A 1 115 ? 1.224 9.023 -14.248 1.00 87.69 115 GLY A O 1
ATOM 853 N N . GLY A 1 116 ? 1.200 9.862 -16.327 1.00 88.25 116 GLY A N 1
ATOM 85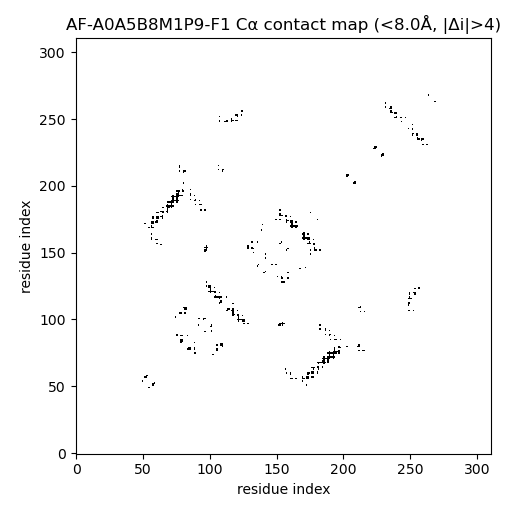4 C CA . GLY A 1 116 ? -0.262 9.977 -16.407 1.00 88.25 116 GLY A CA 1
ATOM 855 C C . GLY A 1 116 ? -0.964 8.617 -16.406 1.00 88.25 116 GLY A C 1
ATOM 856 O O . GLY A 1 116 ? -1.955 8.427 -15.704 1.00 88.25 116 GLY A O 1
ATOM 857 N N . ALA A 1 117 ? -0.406 7.644 -17.126 1.00 86.19 117 ALA A N 1
ATOM 858 C CA . ALA A 1 117 ? -0.861 6.260 -17.093 1.00 86.19 117 ALA A CA 1
ATOM 859 C C . ALA A 1 117 ? -0.703 5.622 -15.704 1.00 86.19 117 ALA A C 1
ATOM 861 O O . ALA A 1 117 ? -1.618 4.953 -15.217 1.00 86.19 117 ALA A O 1
ATOM 862 N N . ALA A 1 118 ? 0.438 5.862 -15.054 1.00 90.44 118 ALA A N 1
ATOM 863 C CA . ALA A 1 118 ? 0.699 5.383 -13.703 1.00 90.44 118 ALA A CA 1
ATOM 864 C C . ALA A 1 118 ? -0.312 5.976 -12.708 1.00 90.44 118 ALA A C 1
ATOM 866 O O . ALA A 1 118 ? -0.928 5.224 -11.951 1.00 90.44 118 ALA A O 1
ATOM 867 N N . LEU A 1 119 ? -0.578 7.289 -12.781 1.00 90.94 119 LEU A N 1
ATOM 868 C CA . LEU A 1 119 ? -1.638 7.944 -12.005 1.00 90.94 119 LEU A CA 1
ATOM 869 C C . LEU A 1 119 ? -3.015 7.333 -12.277 1.00 90.94 119 LEU A C 1
ATOM 871 O O . LEU A 1 119 ? -3.756 7.085 -11.332 1.00 90.94 119 LEU A O 1
ATOM 875 N N . GLY A 1 120 ? -3.352 7.075 -13.543 1.00 89.12 120 GLY A N 1
ATOM 876 C CA . GLY A 1 120 ? -4.617 6.446 -13.924 1.00 89.12 120 GLY A CA 1
ATOM 877 C C . GLY A 1 120 ? -4.795 5.075 -13.274 1.00 89.12 120 GLY A C 1
ATOM 878 O O . GLY A 1 120 ? -5.824 4.817 -12.653 1.00 89.12 120 GLY A O 1
ATOM 879 N N . SER A 1 121 ? -3.766 4.222 -13.339 1.00 87.44 121 SER A N 1
ATOM 880 C CA . SER A 1 121 ? -3.795 2.898 -12.702 1.00 87.44 121 SER A CA 1
ATOM 881 C C . SER A 1 121 ? -3.940 2.991 -11.178 1.00 87.44 121 SER A C 1
ATOM 883 O O . SER A 1 121 ? -4.781 2.314 -10.588 1.00 87.44 121 SER A O 1
ATOM 885 N N . ALA A 1 122 ? -3.190 3.894 -10.543 1.00 91.44 122 ALA A N 1
ATOM 886 C CA . ALA A 1 122 ? -3.256 4.134 -9.110 1.00 91.44 122 ALA A CA 1
ATOM 887 C C . ALA A 1 122 ? -4.627 4.670 -8.677 1.00 91.44 122 ALA A C 1
ATOM 889 O O . ALA A 1 122 ? -5.168 4.240 -7.659 1.00 91.44 122 ALA A O 1
ATOM 890 N N . ALA A 1 123 ? -5.206 5.586 -9.456 1.00 90.25 123 ALA A N 1
ATOM 891 C CA . ALA A 1 123 ? -6.523 6.148 -9.201 1.00 90.25 123 ALA A CA 1
ATOM 892 C C . ALA A 1 123 ? -7.609 5.074 -9.298 1.00 90.25 123 ALA A C 1
ATOM 894 O O . ALA A 1 123 ? -8.426 4.978 -8.386 1.00 90.25 123 ALA A O 1
ATOM 895 N N . LEU A 1 124 ? -7.579 4.229 -10.338 1.00 86.69 124 LEU A N 1
ATOM 896 C CA . LEU A 1 124 ? -8.529 3.122 -10.485 1.00 86.69 124 LEU A CA 1
ATOM 897 C C . LEU A 1 124 ? -8.481 2.170 -9.288 1.00 86.69 124 LEU A C 1
ATOM 899 O O . LEU A 1 124 ? -9.523 1.859 -8.713 1.00 86.69 124 LEU A O 1
ATOM 903 N N . LEU A 1 125 ? -7.284 1.753 -8.867 1.00 85.44 125 LEU A N 1
ATOM 904 C CA . LEU A 1 125 ? -7.138 0.899 -7.685 1.00 85.44 125 LEU A CA 1
ATOM 905 C C . LEU A 1 125 ? -7.543 1.630 -6.398 1.00 85.44 125 LEU A C 1
ATOM 907 O O . LEU A 1 125 ? -8.098 1.016 -5.490 1.00 85.44 125 LEU A O 1
ATOM 911 N N . GLY A 1 126 ? -7.310 2.942 -6.331 1.00 89.06 126 GLY A N 1
ATOM 912 C CA . GLY A 1 126 ? -7.638 3.785 -5.183 1.00 89.06 126 GLY A CA 1
ATOM 913 C C . GLY A 1 126 ? -9.137 4.009 -4.969 1.00 89.06 126 GLY A C 1
ATOM 914 O O . GLY A 1 126 ? -9.531 4.397 -3.870 1.00 89.06 126 GLY A O 1
ATOM 915 N N . ILE A 1 127 ? -9.995 3.722 -5.958 1.00 88.31 127 ILE A N 1
ATOM 916 C CA . ILE A 1 127 ? -11.459 3.860 -5.826 1.00 88.31 127 ILE A CA 1
ATOM 917 C C . ILE A 1 127 ? -11.986 3.064 -4.624 1.00 88.31 127 ILE A C 1
ATOM 919 O O . ILE A 1 127 ? -12.861 3.544 -3.899 1.00 88.31 127 ILE A O 1
ATOM 923 N N . ARG A 1 128 ? -11.419 1.883 -4.343 1.00 86.69 128 ARG A N 1
ATOM 924 C CA . ARG A 1 128 ? -11.818 1.070 -3.181 1.00 86.69 128 ARG A CA 1
ATOM 925 C C . ARG A 1 128 ? -11.599 1.800 -1.852 1.00 86.69 128 ARG A C 1
ATOM 927 O O . ARG A 1 128 ? -12.440 1.716 -0.963 1.00 86.69 128 ARG A O 1
ATOM 934 N N . ASN A 1 129 ? -10.536 2.599 -1.740 1.00 89.50 129 ASN A N 1
ATOM 935 C CA . ASN A 1 129 ? -10.253 3.384 -0.541 1.00 89.50 129 ASN A CA 1
ATOM 936 C C . ASN A 1 129 ? -11.301 4.490 -0.337 1.00 89.50 129 ASN A C 1
ATOM 938 O O . ASN A 1 129 ? -11.632 4.809 0.804 1.00 89.50 129 ASN A O 1
ATOM 942 N N . ALA A 1 130 ? -11.891 5.025 -1.413 1.00 87.31 130 ALA A N 1
ATOM 943 C CA . ALA A 1 130 ? -13.023 5.946 -1.306 1.00 87.31 130 ALA A CA 1
ATOM 944 C C . ALA A 1 130 ? -14.275 5.244 -0.751 1.00 87.31 130 ALA A C 1
ATOM 946 O O . ALA A 1 130 ? -14.948 5.786 0.129 1.00 87.31 130 ALA A O 1
ATOM 947 N N . VAL A 1 131 ? -14.552 4.014 -1.204 1.00 88.25 131 VAL A N 1
ATOM 948 C CA . VAL A 1 131 ? -15.651 3.182 -0.679 1.00 88.25 131 VAL A CA 1
ATOM 949 C C . VAL A 1 131 ? -15.447 2.881 0.804 1.00 88.25 131 VAL A C 1
ATOM 951 O O . VAL A 1 131 ? -16.355 3.096 1.611 1.00 88.25 131 VAL A O 1
ATOM 954 N N . TYR A 1 132 ? -14.238 2.472 1.188 1.00 89.00 132 TYR A N 1
ATOM 955 C CA . TYR A 1 132 ? -13.879 2.283 2.591 1.00 89.00 132 TYR A CA 1
ATOM 956 C C . TYR A 1 132 ? -14.035 3.562 3.406 1.00 89.00 132 TYR A C 1
ATOM 958 O O . TYR A 1 132 ? -14.583 3.518 4.503 1.00 89.00 132 TYR A O 1
ATOM 966 N N . GLY A 1 133 ? -13.634 4.713 2.862 1.00 86.81 133 GLY A N 1
ATOM 967 C CA . GLY A 1 133 ? -13.790 6.008 3.520 1.00 86.81 133 GLY A CA 1
ATOM 968 C C . GLY A 1 133 ? -15.249 6.334 3.857 1.00 86.81 133 GLY A C 1
ATOM 969 O O . GLY A 1 133 ? -15.518 6.887 4.926 1.00 86.81 133 GLY A O 1
ATOM 970 N N . MET A 1 134 ? -16.203 5.947 3.001 1.00 87.94 134 MET A N 1
ATOM 971 C CA . MET A 1 134 ? -17.638 6.099 3.279 1.00 87.94 134 MET A CA 1
ATOM 972 C C . MET A 1 134 ? -18.103 5.186 4.422 1.00 87.94 134 MET A C 1
ATOM 974 O O . MET A 1 134 ? -18.759 5.658 5.353 1.00 87.94 134 MET A O 1
ATOM 978 N N . GLN A 1 135 ? -17.716 3.906 4.394 1.00 87.19 135 GLN A N 1
ATOM 979 C CA . GLN A 1 135 ? -18.036 2.947 5.462 1.00 87.19 135 GLN A CA 1
ATOM 980 C C . GLN A 1 135 ? -17.433 3.385 6.804 1.00 87.19 135 GLN A C 1
ATOM 982 O O . GLN A 1 135 ? -18.095 3.386 7.844 1.00 87.19 135 GLN A O 1
ATOM 987 N N . LEU A 1 136 ? -16.182 3.840 6.769 1.00 86.12 136 LEU A N 1
ATOM 988 C CA . LEU A 1 136 ? -15.459 4.332 7.928 1.00 86.12 136 LEU A CA 1
ATOM 989 C C . LEU A 1 136 ? -16.086 5.607 8.499 1.00 86.12 136 LEU A C 1
ATOM 991 O O . LEU A 1 136 ? -16.098 5.796 9.715 1.00 86.12 136 LEU A O 1
ATOM 995 N N . ASN A 1 137 ? -16.617 6.491 7.650 1.00 86.56 137 ASN A N 1
ATOM 996 C CA . ASN A 1 137 ? -17.295 7.693 8.122 1.00 86.56 137 ASN A CA 1
ATOM 997 C C . ASN A 1 137 ? -18.515 7.339 8.984 1.00 86.56 137 ASN A C 1
ATOM 999 O O . ASN A 1 137 ? -18.680 7.921 10.057 1.00 86.56 137 ASN A O 1
ATOM 1003 N N . ALA A 1 138 ? -19.294 6.333 8.576 1.00 84.00 138 ALA A N 1
ATOM 1004 C CA . ALA A 1 138 ? -20.414 5.824 9.365 1.00 84.00 138 ALA A CA 1
ATOM 1005 C C . ALA A 1 138 ? -19.953 5.182 10.689 1.00 84.00 138 ALA A C 1
ATOM 1007 O O . ALA A 1 138 ? -20.585 5.388 11.725 1.00 84.00 138 ALA A O 1
ATOM 1008 N N . LEU A 1 139 ? -18.828 4.460 10.668 1.00 83.00 139 LEU A N 1
ATOM 1009 C CA . LEU A 1 139 ? -18.306 3.703 11.811 1.00 83.00 139 LEU A CA 1
ATOM 1010 C C . LEU A 1 139 ? -17.600 4.590 12.858 1.00 83.00 139 LEU A C 1
ATOM 1012 O O . LEU A 1 139 ? -17.857 4.506 14.063 1.00 83.00 139 LEU A O 1
ATOM 1016 N N . LEU A 1 140 ? -16.695 5.466 12.416 1.00 84.69 140 LEU A N 1
ATOM 1017 C CA . LEU A 1 140 ? -15.859 6.290 13.295 1.00 84.69 140 LEU A CA 1
ATOM 1018 C C . LEU A 1 140 ? -16.424 7.692 13.533 1.00 84.69 140 LEU A C 1
ATOM 1020 O O . LEU A 1 140 ? -16.101 8.294 14.562 1.00 84.69 140 LEU A O 1
ATOM 1024 N N . GLN A 1 141 ? -17.232 8.218 12.609 1.00 88.31 141 GLN A N 1
ATOM 1025 C CA . GLN A 1 141 ? -17.733 9.599 12.621 1.00 88.31 141 GLN A CA 1
ATOM 1026 C C . GLN A 1 141 ? -16.636 10.633 12.965 1.00 88.31 141 GLN A C 1
ATOM 1028 O O . GLN A 1 141 ? -16.769 11.393 13.930 1.00 88.31 141 GLN A O 1
ATOM 1033 N N . PRO A 1 142 ? -15.492 10.638 12.248 1.00 88.44 142 PRO A N 1
ATOM 1034 C CA . PRO A 1 142 ? -14.389 11.533 12.566 1.00 88.44 142 PRO A CA 1
ATOM 1035 C C . PRO A 1 142 ? -14.752 12.984 12.219 1.00 88.44 142 PRO A C 1
ATOM 1037 O O . PRO A 1 142 ? -15.330 13.263 11.169 1.00 88.44 142 PRO A O 1
ATOM 1040 N N . THR A 1 143 ? -14.370 13.925 13.084 1.00 89.75 143 THR A N 1
ATOM 1041 C CA . THR A 1 143 ? -14.666 15.358 12.930 1.00 89.75 143 THR A CA 1
ATOM 1042 C C . THR A 1 143 ? -13.397 16.196 12.750 1.00 89.75 143 THR A C 1
ATOM 1044 O O . THR A 1 143 ? -12.313 15.832 13.215 1.00 89.75 143 THR A O 1
ATOM 1047 N N . GLY A 1 144 ? -13.522 17.334 12.057 1.00 92.81 144 GLY A N 1
ATOM 1048 C CA . GLY A 1 144 ? -12.420 18.275 11.819 1.00 92.81 144 GLY A CA 1
ATOM 1049 C C . GLY A 1 144 ? -11.228 17.644 11.089 1.00 92.81 144 GLY A C 1
ATOM 1050 O O . GLY A 1 144 ? -11.400 16.825 10.188 1.00 92.81 144 GLY A O 1
ATOM 1051 N N . TRP A 1 145 ? -10.006 17.986 11.511 1.00 91.62 145 TRP A N 1
ATOM 1052 C CA . TRP A 1 145 ? -8.760 17.470 10.922 1.00 91.62 145 TRP A CA 1
ATOM 1053 C C . TRP A 1 145 ? -8.625 15.943 11.020 1.00 91.62 145 TRP A C 1
ATOM 1055 O O . TRP A 1 145 ? -7.981 15.320 10.176 1.00 91.62 145 TRP A O 1
ATOM 1065 N N . ARG A 1 146 ? -9.274 15.310 12.011 1.00 89.94 146 ARG A N 1
ATOM 1066 C CA . ARG A 1 146 ? -9.241 13.849 12.176 1.00 89.94 146 ARG A CA 1
ATOM 1067 C C . ARG A 1 146 ? -9.907 13.128 11.015 1.00 89.94 146 ARG A C 1
ATOM 1069 O O . ARG A 1 146 ? -9.583 11.972 10.780 1.00 89.94 146 ARG A O 1
ATOM 1076 N N . ARG A 1 147 ? -10.809 13.792 10.284 1.00 91.69 147 ARG A N 1
ATOM 1077 C CA . ARG A 1 147 ? -11.397 13.250 9.054 1.00 91.69 147 ARG A CA 1
ATOM 1078 C C . ARG A 1 147 ? -10.342 13.084 7.963 1.00 91.69 147 ARG A C 1
ATOM 1080 O O . ARG A 1 147 ? -10.338 12.053 7.307 1.00 91.69 147 ARG A O 1
ATOM 1087 N N . LEU A 1 148 ? -9.448 14.061 7.805 1.00 91.75 148 LEU A N 1
ATOM 1088 C CA . LEU A 1 148 ? -8.351 13.987 6.835 1.00 91.75 148 LEU A CA 1
ATOM 1089 C C . LEU A 1 148 ? -7.334 12.923 7.246 1.00 91.75 148 LEU A C 1
ATOM 1091 O O . LEU A 1 148 ? -6.959 12.094 6.430 1.00 91.75 148 LEU A O 1
ATOM 1095 N N . ALA A 1 149 ? -6.960 12.887 8.529 1.00 93.44 149 ALA A N 1
ATOM 1096 C CA . ALA A 1 149 ? -6.062 11.855 9.042 1.00 93.44 149 ALA A CA 1
ATOM 1097 C C . ALA A 1 149 ? -6.656 10.447 8.883 1.00 93.44 149 ALA A C 1
ATOM 1099 O O . ALA A 1 149 ? -5.954 9.536 8.461 1.00 93.44 149 ALA A O 1
ATOM 1100 N N . ALA A 1 150 ? -7.951 10.277 9.176 1.00 93.31 150 ALA A N 1
ATOM 1101 C CA . ALA A 1 150 ? -8.647 9.011 8.979 1.00 93.31 150 ALA A CA 1
ATOM 1102 C C . ALA A 1 150 ? -8.673 8.624 7.498 1.00 93.31 150 ALA A C 1
ATOM 1104 O O . ALA A 1 150 ? -8.341 7.490 7.179 1.00 93.31 150 ALA A O 1
ATOM 1105 N N . ALA A 1 151 ? -8.996 9.562 6.601 1.00 92.62 151 ALA A N 1
ATOM 1106 C CA . ALA A 1 151 ? -8.966 9.321 5.161 1.00 92.62 151 ALA A CA 1
ATOM 1107 C C . ALA A 1 151 ? -7.573 8.877 4.690 1.00 92.62 151 ALA A C 1
ATOM 1109 O O . ALA A 1 151 ? -7.479 7.884 3.978 1.00 92.62 151 ALA A O 1
ATOM 1110 N N . GLN A 1 152 ? -6.508 9.541 5.158 1.00 94.19 152 GLN A N 1
ATOM 1111 C CA . GLN A 1 152 ? -5.137 9.176 4.802 1.00 94.19 152 GLN A CA 1
ATOM 1112 C C . GLN A 1 152 ? -4.800 7.751 5.233 1.00 94.19 152 GLN A C 1
ATOM 1114 O O . GLN A 1 152 ? -4.231 7.011 4.453 1.00 94.19 152 GLN A O 1
ATOM 1119 N N . VAL A 1 153 ? -5.164 7.339 6.451 1.00 95.12 153 VAL A N 1
ATOM 1120 C CA . VAL A 1 153 ? -4.823 5.997 6.962 1.00 95.12 153 VAL A CA 1
ATOM 1121 C C . VAL A 1 153 ? -5.886 4.932 6.656 1.00 95.12 153 VAL A C 1
ATOM 1123 O O . VAL A 1 153 ? -5.871 3.852 7.253 1.00 95.12 153 VAL A O 1
ATOM 1126 N N . THR A 1 154 ? -6.822 5.222 5.747 1.00 94.31 154 THR A N 1
ATOM 1127 C CA . THR A 1 154 ? -7.838 4.264 5.290 1.00 94.31 154 THR A CA 1
ATOM 1128 C C . THR A 1 154 ? -7.244 3.362 4.216 1.00 94.31 154 THR A C 1
ATOM 1130 O O . THR A 1 154 ? -7.128 3.752 3.054 1.00 94.31 154 THR A O 1
ATOM 1133 N N . ILE A 1 155 ? -6.898 2.142 4.615 1.00 94.12 155 ILE A N 1
ATOM 1134 C CA . ILE A 1 155 ? -6.317 1.087 3.778 1.00 94.12 155 ILE A CA 1
ATOM 1135 C C . ILE A 1 155 ? -6.991 -0.250 4.107 1.00 94.12 155 ILE A C 1
ATOM 1137 O O . ILE A 1 155 ? -7.730 -0.335 5.094 1.00 94.12 155 ILE A O 1
ATOM 1141 N N . ASP A 1 156 ? -6.768 -1.281 3.289 1.00 91.56 156 ASP A N 1
ATOM 1142 C CA . ASP A 1 156 ? -7.418 -2.590 3.464 1.00 91.56 156 ASP A CA 1
ATOM 1143 C C . ASP A 1 156 ? -7.185 -3.138 4.878 1.00 91.56 156 ASP A C 1
ATOM 1145 O O . ASP A 1 156 ? -8.105 -3.605 5.537 1.00 91.56 156 ASP A O 1
ATOM 1149 N N . GLU A 1 157 ? -5.961 -3.011 5.381 1.00 94.06 157 GLU A N 1
ATOM 1150 C CA . GLU A 1 157 ? -5.518 -3.556 6.657 1.00 94.06 157 GLU A CA 1
ATOM 1151 C C . GLU A 1 157 ? -6.172 -2.838 7.842 1.00 94.06 157 GLU A C 1
ATOM 1153 O O . GLU A 1 157 ? -6.613 -3.480 8.800 1.00 94.06 157 GLU A O 1
ATOM 1158 N N . SER A 1 158 ? -6.271 -1.503 7.785 1.00 94.25 158 SER A N 1
ATOM 1159 C CA . SER A 1 158 ? -6.913 -0.721 8.846 1.00 94.25 158 SER A CA 1
ATOM 1160 C C . SER A 1 158 ? -8.428 -0.920 8.851 1.00 94.25 158 SER A C 1
ATOM 1162 O O . SER A 1 158 ? -9.022 -0.977 9.930 1.00 94.25 158 SER A O 1
ATOM 1164 N N . MET A 1 159 ? -9.040 -1.118 7.679 1.00 93.75 159 MET A N 1
ATOM 1165 C CA . MET A 1 159 ? -10.453 -1.477 7.543 1.00 93.75 159 MET A CA 1
ATOM 1166 C C . MET A 1 159 ? -10.749 -2.899 8.012 1.00 93.75 159 MET A C 1
ATOM 1168 O O . MET A 1 159 ? -11.658 -3.091 8.819 1.00 93.75 159 MET A O 1
ATOM 1172 N N . ALA A 1 160 ? -9.986 -3.890 7.556 1.00 92.69 160 ALA A N 1
ATOM 1173 C CA . ALA A 1 160 ? -10.168 -5.293 7.915 1.00 92.69 160 ALA A CA 1
ATOM 1174 C C . ALA A 1 160 ? -9.988 -5.498 9.424 1.00 92.69 160 ALA A C 1
ATOM 1176 O O . ALA A 1 160 ? -10.848 -6.068 10.092 1.00 92.69 160 ALA A O 1
ATOM 1177 N N . THR A 1 161 ? -8.921 -4.935 9.999 1.00 93.62 161 THR A N 1
ATOM 1178 C CA . THR A 1 161 ? -8.661 -5.069 11.440 1.00 93.62 161 THR A CA 1
ATOM 1179 C C . THR A 1 161 ? -9.743 -4.382 12.274 1.00 93.62 161 THR A C 1
ATOM 1181 O O . THR A 1 161 ? -10.110 -4.885 13.339 1.00 93.62 161 THR A O 1
ATOM 1184 N N . ALA A 1 162 ? -10.272 -3.244 11.805 1.00 93.31 162 ALA A N 1
ATOM 1185 C CA . ALA A 1 162 ? -11.359 -2.537 12.475 1.00 93.31 162 ALA A CA 1
ATOM 1186 C C . ALA A 1 162 ? -12.683 -3.300 12.393 1.00 93.31 162 ALA A C 1
ATOM 1188 O O . ALA A 1 162 ? -13.325 -3.498 13.419 1.00 93.31 162 ALA A O 1
ATOM 1189 N N . THR A 1 163 ? -13.075 -3.752 11.204 1.00 92.31 163 THR A N 1
ATOM 1190 C CA . THR A 1 163 ? -14.345 -4.463 10.970 1.00 92.31 163 THR A CA 1
ATOM 1191 C C . THR A 1 163 ? -14.378 -5.857 11.596 1.00 92.31 163 THR A C 1
ATOM 1193 O O . THR A 1 163 ? -15.455 -6.328 11.951 1.00 92.31 163 THR A O 1
ATOM 1196 N N . ALA A 1 164 ? -13.218 -6.469 11.854 1.00 92.19 164 ALA A N 1
ATOM 1197 C CA . ALA A 1 164 ? -13.111 -7.700 12.638 1.00 92.19 164 ALA A CA 1
ATOM 1198 C C . ALA A 1 164 ? -13.533 -7.534 14.116 1.00 92.19 164 ALA A C 1
ATOM 1200 O O . ALA A 1 164 ? -13.785 -8.525 14.804 1.00 92.19 164 ALA A O 1
ATOM 1201 N N . GLN A 1 165 ? -13.614 -6.300 14.635 1.00 91.25 165 GLN A N 1
ATOM 1202 C CA . GLN A 1 165 ? -14.007 -6.049 16.024 1.00 91.25 165 GLN A CA 1
ATOM 1203 C C . GLN A 1 165 ? -15.523 -5.864 16.162 1.00 91.25 165 GLN A C 1
ATOM 1205 O O . GLN A 1 165 ? -16.167 -5.185 15.364 1.00 91.25 165 GLN A O 1
ATOM 1210 N N . ARG A 1 166 ? -16.099 -6.398 17.246 1.00 88.88 166 ARG A N 1
ATOM 1211 C CA . ARG A 1 166 ? -17.538 -6.262 17.551 1.00 88.88 166 ARG A CA 1
ATOM 1212 C C . ARG A 1 166 ? -17.879 -5.002 18.354 1.00 88.88 166 ARG A C 1
ATOM 1214 O O . ARG A 1 166 ? -18.937 -4.420 18.150 1.00 88.88 166 ARG A O 1
ATOM 1221 N N . ASP A 1 167 ? -17.003 -4.585 19.270 1.00 90.25 167 ASP A N 1
ATOM 1222 C CA . ASP A 1 167 ? -17.209 -3.395 20.110 1.00 90.25 167 ASP A CA 1
ATOM 1223 C C . ASP A 1 167 ? -16.780 -2.117 19.362 1.00 90.25 167 ASP A C 1
ATOM 1225 O O . ASP A 1 167 ? -15.611 -2.023 18.973 1.00 90.25 167 ASP A O 1
ATOM 1229 N N . PRO A 1 168 ? -17.651 -1.096 19.219 1.00 89.00 168 PRO A N 1
ATOM 1230 C CA . PRO A 1 168 ? -17.301 0.186 18.602 1.00 89.00 168 PRO A CA 1
ATOM 1231 C C . PRO A 1 168 ? -16.036 0.857 19.162 1.00 89.00 168 PRO A C 1
ATOM 1233 O O . PRO A 1 168 ? -15.329 1.558 18.429 1.00 89.00 168 PRO A O 1
ATOM 1236 N N . ALA A 1 169 ? -15.725 0.680 20.452 1.00 88.88 169 ALA A N 1
ATOM 1237 C CA . ALA A 1 169 ? -14.504 1.236 21.036 1.00 88.88 169 ALA A CA 1
ATOM 1238 C C . ALA A 1 169 ? -13.241 0.498 20.557 1.00 88.88 169 ALA A C 1
ATOM 1240 O O . ALA A 1 169 ? -12.225 1.140 20.271 1.00 88.88 169 ALA A O 1
ATOM 1241 N N . GLU A 1 170 ? -13.308 -0.827 20.429 1.00 90.62 170 GLU A N 1
ATOM 1242 C CA . GLU A 1 170 ? -12.218 -1.653 19.904 1.00 90.62 170 GLU A CA 1
ATOM 1243 C C . GLU A 1 170 ? -12.068 -1.495 18.386 1.00 90.62 170 GLU A C 1
ATOM 1245 O O . GLU A 1 170 ? -10.937 -1.410 17.919 1.00 90.62 170 GLU A O 1
ATOM 1250 N N . GLN A 1 171 ? -13.160 -1.320 17.627 1.00 92.38 171 GLN A N 1
ATOM 1251 C CA . GLN A 1 171 ? -13.098 -0.987 16.193 1.00 92.38 171 GLN A CA 1
ATOM 1252 C C . GLN A 1 171 ? -12.291 0.301 15.956 1.00 92.38 171 GLN A C 1
ATOM 1254 O O . GLN A 1 171 ? -11.383 0.341 15.125 1.00 92.38 171 GLN A O 1
ATOM 1259 N N . ARG A 1 172 ? -12.566 1.351 16.749 1.00 92.38 172 ARG A N 1
ATOM 1260 C CA . ARG A 1 172 ? -11.821 2.624 16.708 1.00 92.38 172 ARG A CA 1
ATOM 1261 C C . ARG A 1 172 ? -10.340 2.423 17.025 1.00 92.38 172 ARG A C 1
ATOM 1263 O O . ARG A 1 172 ? -9.492 3.013 16.360 1.00 92.38 172 ARG A O 1
ATOM 1270 N N . ARG A 1 173 ? -10.021 1.620 18.044 1.00 92.69 173 ARG A N 1
ATOM 1271 C CA . ARG A 1 173 ? -8.630 1.332 18.435 1.00 92.69 173 ARG A CA 1
ATOM 1272 C C . ARG A 1 173 ? -7.898 0.546 17.354 1.00 92.69 173 ARG A C 1
ATOM 1274 O O . ARG A 1 173 ? -6.808 0.962 16.979 1.00 92.69 173 ARG A O 1
ATOM 1281 N N . ALA A 1 174 ? -8.505 -0.519 16.835 1.00 93.62 174 ALA A N 1
ATOM 1282 C CA . ALA A 1 174 ? -7.975 -1.306 15.727 1.00 93.62 174 ALA A CA 1
ATOM 1283 C C . ALA A 1 174 ? -7.658 -0.423 14.520 1.00 93.62 174 ALA A C 1
ATOM 1285 O O . ALA A 1 174 ? -6.528 -0.457 14.038 1.00 93.62 174 ALA A O 1
ATOM 1286 N N . PHE A 1 175 ? -8.606 0.414 14.085 1.00 95.19 175 PHE A N 1
ATOM 1287 C CA . PHE A 1 175 ? -8.403 1.297 12.938 1.00 95.19 175 PHE A CA 1
ATOM 1288 C C . PHE A 1 175 ? -7.186 2.211 13.123 1.00 95.19 175 PHE A C 1
ATOM 1290 O O . PHE A 1 175 ? -6.279 2.218 12.294 1.00 95.19 175 PHE A O 1
ATOM 1297 N N . TRP A 1 176 ? -7.148 2.968 14.225 1.00 95.50 176 TRP A N 1
ATOM 1298 C CA . TRP A 1 176 ? -6.099 3.965 14.436 1.00 95.50 176 TRP A CA 1
ATOM 1299 C C . TRP A 1 176 ? -4.732 3.337 14.695 1.00 95.50 176 TRP A C 1
ATOM 1301 O O . TRP A 1 176 ? -3.741 3.832 14.166 1.00 95.50 176 TRP A O 1
ATOM 1311 N N . VAL A 1 177 ? -4.663 2.258 15.481 1.00 96.12 177 VAL A N 1
ATOM 1312 C CA . VAL A 1 177 ? -3.391 1.578 15.772 1.00 96.12 177 VAL A CA 1
ATOM 1313 C C . VAL A 1 177 ? -2.824 0.942 14.507 1.00 96.12 177 VAL A C 1
ATOM 1315 O O . VAL A 1 177 ? -1.645 1.129 14.221 1.00 96.12 177 VAL A O 1
ATOM 1318 N N . THR A 1 178 ? -3.662 0.260 13.726 1.00 96.38 178 THR A N 1
ATOM 1319 C CA . THR A 1 178 ? -3.237 -0.373 12.470 1.00 96.38 178 THR A CA 1
ATOM 1320 C C . THR A 1 178 ? -2.859 0.682 11.437 1.00 96.38 178 THR A C 1
ATOM 1322 O O . THR A 1 178 ? -1.750 0.661 10.923 1.00 96.38 178 THR A O 1
ATOM 1325 N N . GLY A 1 179 ? -3.734 1.659 11.179 1.00 96.06 179 GLY A N 1
ATOM 1326 C CA . GLY A 1 179 ? -3.519 2.678 10.152 1.00 96.06 179 GLY A CA 1
ATOM 1327 C C . GLY A 1 179 ? -2.304 3.567 10.421 1.00 96.06 179 GLY A C 1
ATOM 1328 O O . GLY A 1 179 ? -1.457 3.724 9.547 1.00 96.06 179 GLY A O 1
ATOM 1329 N N . ILE A 1 180 ? -2.168 4.112 11.638 1.00 97.00 180 ILE A N 1
ATOM 1330 C CA . ILE A 1 180 ? -0.999 4.935 12.001 1.00 97.00 180 ILE A CA 1
ATOM 1331 C C . ILE A 1 180 ? 0.260 4.070 12.078 1.00 97.00 180 ILE A C 1
ATOM 1333 O O . ILE A 1 180 ? 1.318 4.494 11.615 1.00 97.00 180 ILE A O 1
ATOM 1337 N N . GLY A 1 181 ? 0.156 2.867 12.651 1.00 97.25 181 GLY A N 1
ATOM 1338 C CA . GLY A 1 181 ? 1.280 1.942 12.761 1.00 97.25 181 GLY A CA 1
ATOM 1339 C C . GLY A 1 181 ? 1.854 1.587 11.393 1.00 97.25 181 GLY A C 1
ATOM 1340 O O . GLY A 1 181 ? 3.059 1.725 11.191 1.00 97.25 181 GLY A O 1
ATOM 1341 N N . ILE A 1 182 ? 0.991 1.207 10.443 1.00 97.56 182 ILE A N 1
ATOM 1342 C CA . ILE A 1 182 ? 1.398 0.949 9.060 1.00 97.56 182 ILE A CA 1
ATOM 1343 C C . ILE A 1 182 ? 1.947 2.227 8.452 1.00 97.56 182 ILE A C 1
ATOM 1345 O O . ILE A 1 182 ? 3.040 2.176 7.923 1.00 97.56 182 ILE A O 1
ATOM 1349 N N . PHE A 1 183 ? 1.273 3.374 8.562 1.00 97.75 183 PHE A N 1
ATOM 1350 C CA . PHE A 1 183 ? 1.762 4.616 7.957 1.00 97.75 183 PHE A CA 1
ATOM 1351 C C . PHE A 1 183 ? 3.195 4.955 8.383 1.00 97.75 183 PHE A C 1
ATOM 1353 O O . PHE A 1 183 ? 4.041 5.252 7.540 1.00 97.75 183 PHE A O 1
ATOM 1360 N N . VAL A 1 184 ? 3.496 4.865 9.680 1.00 97.81 184 VAL A N 1
ATOM 1361 C CA . VAL A 1 184 ? 4.840 5.142 10.198 1.00 97.81 184 VAL A CA 1
ATOM 1362 C C . VAL A 1 184 ? 5.835 4.087 9.721 1.00 97.81 184 VAL A C 1
ATOM 1364 O O . VAL A 1 184 ? 6.842 4.436 9.109 1.00 97.81 184 VAL A O 1
ATOM 1367 N N . LEU A 1 185 ? 5.562 2.804 9.972 1.00 97.88 185 LEU A N 1
ATOM 1368 C CA . LEU A 1 185 ? 6.504 1.733 9.643 1.00 97.88 185 LEU A CA 1
ATOM 1369 C C . LEU A 1 185 ? 6.718 1.611 8.135 1.00 97.88 185 LEU A C 1
ATOM 1371 O O . LEU A 1 185 ? 7.855 1.506 7.695 1.00 97.88 185 LEU A O 1
ATOM 1375 N N . TRP A 1 186 ? 5.653 1.700 7.343 1.00 97.81 186 TRP A N 1
ATOM 1376 C CA . TRP A 1 186 ? 5.697 1.678 5.885 1.00 97.81 186 TRP A CA 1
ATOM 1377 C C . TRP A 1 186 ? 6.623 2.752 5.332 1.00 97.81 186 TRP A C 1
ATOM 1379 O O . TRP A 1 186 ? 7.487 2.443 4.519 1.00 97.81 186 TRP A O 1
ATOM 1389 N N . ASN A 1 187 ? 6.480 4.007 5.769 1.00 98.06 187 ASN A N 1
ATOM 1390 C CA . ASN A 1 187 ? 7.316 5.092 5.258 1.00 98.06 187 ASN A CA 1
ATOM 1391 C C . ASN A 1 187 ? 8.770 4.961 5.733 1.00 98.06 187 ASN A C 1
ATOM 1393 O O . ASN A 1 187 ? 9.684 5.154 4.935 1.00 98.06 187 ASN A O 1
ATOM 1397 N N . LEU A 1 188 ? 8.998 4.538 6.982 1.00 98.06 188 LEU A N 1
ATOM 1398 C CA . LEU A 1 188 ? 10.347 4.250 7.485 1.00 98.06 188 LEU A CA 1
ATOM 1399 C C . LEU A 1 188 ? 11.033 3.139 6.681 1.00 98.06 188 LEU A C 1
ATOM 1401 O O . LEU A 1 188 ? 12.174 3.290 6.249 1.00 98.06 188 LEU A O 1
ATOM 1405 N N . PHE A 1 189 ? 10.332 2.034 6.446 1.00 97.75 189 PHE A N 1
ATOM 1406 C CA . PHE A 1 189 ? 10.858 0.917 5.676 1.00 97.75 189 PHE A CA 1
ATOM 1407 C C . PHE A 1 189 ? 10.956 1.233 4.186 1.00 97.75 189 PHE A C 1
ATOM 1409 O O . PHE A 1 189 ? 11.901 0.782 3.552 1.00 97.75 189 PHE A O 1
ATOM 1416 N N . THR A 1 190 ? 10.077 2.073 3.638 1.00 97.56 190 THR A N 1
ATOM 1417 C CA . THR A 1 190 ? 10.237 2.613 2.282 1.00 97.56 190 THR A CA 1
ATOM 1418 C C . THR A 1 190 ? 11.517 3.433 2.192 1.00 97.56 190 THR A C 1
ATOM 1420 O O . THR A 1 190 ? 12.283 3.248 1.255 1.00 97.56 190 THR A O 1
ATOM 1423 N N . ALA A 1 191 ? 11.799 4.296 3.174 1.00 97.31 191 ALA A N 1
ATOM 1424 C CA . ALA A 1 191 ? 13.043 5.064 3.196 1.00 97.31 191 ALA A CA 1
ATOM 1425 C C . ALA A 1 191 ? 14.257 4.134 3.246 1.00 97.31 191 ALA A C 1
ATOM 1427 O O . ALA A 1 191 ? 15.182 4.294 2.454 1.00 97.31 191 ALA A O 1
ATOM 1428 N N . LEU A 1 192 ? 14.218 3.114 4.109 1.00 96.62 192 LEU A N 1
ATOM 1429 C CA . LEU A 1 192 ? 15.261 2.094 4.176 1.00 96.62 192 LEU A CA 1
ATOM 1430 C C . LEU A 1 192 ? 15.436 1.368 2.834 1.00 96.62 192 LEU A C 1
ATOM 1432 O O . LEU A 1 192 ? 16.552 1.270 2.337 1.00 96.62 192 LEU A O 1
ATOM 1436 N N . GLY A 1 193 ? 14.347 0.900 2.226 1.00 94.31 193 GLY A N 1
ATOM 1437 C CA . GLY A 1 193 ? 14.362 0.210 0.938 1.00 94.31 193 GLY A CA 1
ATOM 1438 C C . GLY A 1 193 ? 14.903 1.072 -0.196 1.00 94.31 193 GLY A C 1
ATOM 1439 O O . GLY A 1 193 ? 15.693 0.593 -1.002 1.00 94.31 193 GLY A O 1
ATOM 1440 N N . SER A 1 194 ? 14.544 2.357 -0.231 1.00 94.12 194 SER A N 1
ATOM 1441 C CA . SER A 1 194 ? 15.067 3.300 -1.221 1.00 94.12 194 SER A CA 1
ATOM 1442 C C . SER A 1 194 ? 16.550 3.611 -1.004 1.00 94.12 194 SER A C 1
ATOM 1444 O O . SER A 1 194 ? 17.301 3.713 -1.969 1.00 94.12 194 SER A O 1
ATOM 1446 N N . LEU A 1 195 ? 17.010 3.720 0.246 1.00 94.19 195 LEU A N 1
ATOM 1447 C CA . LEU A 1 195 ? 18.437 3.888 0.543 1.00 94.19 195 LEU A CA 1
ATOM 1448 C C . LEU A 1 195 ? 19.245 2.652 0.135 1.00 94.19 195 LEU A C 1
ATOM 1450 O O . LEU A 1 195 ? 20.289 2.790 -0.498 1.00 94.19 195 LEU A O 1
ATOM 1454 N N . LEU A 1 196 ? 18.744 1.454 0.452 1.00 88.94 196 LEU A N 1
ATOM 1455 C CA . LEU A 1 196 ? 19.361 0.192 0.039 1.00 88.94 196 LEU A CA 1
ATOM 1456 C C . LEU A 1 196 ? 19.369 0.046 -1.488 1.00 88.94 196 LEU A C 1
ATOM 1458 O O . LEU A 1 196 ? 20.388 -0.340 -2.049 1.00 88.94 196 LEU A O 1
ATOM 1462 N N . GLY A 1 197 ? 18.273 0.411 -2.159 1.00 85.31 197 GLY A N 1
ATOM 1463 C CA . GLY A 1 197 ? 18.183 0.422 -3.620 1.00 85.31 197 GLY A CA 1
ATOM 1464 C C . GLY A 1 197 ? 19.219 1.346 -4.260 1.00 85.31 197 GLY A C 1
ATOM 1465 O O . GLY A 1 197 ? 19.924 0.930 -5.172 1.00 85.31 197 GLY A O 1
ATOM 1466 N N . ASN A 1 198 ? 19.382 2.565 -3.734 1.00 83.88 198 ASN A N 1
ATOM 1467 C CA . ASN A 1 198 ? 20.392 3.511 -4.219 1.00 83.88 198 ASN A CA 1
ATOM 1468 C C . ASN A 1 198 ? 21.829 3.027 -3.983 1.00 83.88 198 ASN A C 1
ATOM 1470 O O . ASN A 1 198 ? 22.714 3.313 -4.787 1.00 83.88 198 ASN A O 1
ATOM 1474 N N . ALA A 1 199 ? 22.076 2.300 -2.890 1.00 82.06 199 ALA A N 1
ATOM 1475 C CA . ALA A 1 199 ? 23.405 1.788 -2.561 1.00 82.06 199 ALA A CA 1
ATOM 1476 C C . ALA A 1 199 ? 23.895 0.696 -3.532 1.00 82.06 199 ALA A C 1
ATOM 1478 O O . ALA A 1 199 ? 25.100 0.474 -3.631 1.00 82.06 199 ALA A O 1
ATOM 1479 N N . ILE A 1 200 ? 22.986 0.037 -4.261 1.00 71.81 200 ILE A N 1
ATOM 1480 C CA . ILE A 1 200 ? 23.310 -1.017 -5.239 1.00 71.81 200 ILE A CA 1
ATOM 1481 C C . ILE A 1 200 ? 23.892 -0.429 -6.550 1.00 71.81 200 ILE A C 1
ATOM 1483 O O . ILE A 1 200 ? 24.489 -1.155 -7.345 1.00 71.81 200 ILE A O 1
ATOM 1487 N N . GLY A 1 201 ? 23.833 0.895 -6.744 1.00 67.25 201 GLY A N 1
ATOM 1488 C CA . GLY A 1 201 ? 24.341 1.574 -7.942 1.00 67.25 201 GLY A CA 1
ATOM 1489 C C . GLY A 1 201 ? 23.347 1.539 -9.105 1.00 67.25 201 GLY A C 1
ATOM 1490 O O . GLY A 1 201 ? 22.173 1.251 -8.899 1.00 67.25 201 GLY A O 1
ATOM 1491 N N . ASP A 1 202 ? 23.795 1.864 -10.324 1.00 67.19 202 ASP A N 1
ATOM 1492 C CA . ASP A 1 202 ? 22.916 1.918 -11.504 1.00 67.19 202 ASP A CA 1
ATOM 1493 C C . ASP A 1 202 ? 22.461 0.504 -11.918 1.00 67.19 202 ASP A C 1
ATOM 1495 O O . ASP A 1 202 ? 23.283 -0.267 -12.422 1.00 67.19 202 ASP A O 1
ATOM 1499 N N . PRO A 1 203 ? 21.170 0.142 -11.775 1.00 64.44 203 PRO A N 1
ATOM 1500 C CA . PRO A 1 203 ? 20.676 -1.180 -12.160 1.00 64.44 203 PRO A CA 1
ATOM 1501 C C . PRO A 1 203 ? 20.903 -1.483 -13.648 1.00 64.44 203 PRO A C 1
ATOM 1503 O O . PRO A 1 203 ? 21.126 -2.635 -14.026 1.00 64.44 203 PRO A O 1
ATOM 1506 N N . LYS A 1 204 ? 20.920 -0.455 -14.508 1.00 63.81 204 LYS A N 1
ATOM 1507 C CA . LYS A 1 204 ? 21.162 -0.632 -15.947 1.00 63.81 204 LYS A CA 1
ATOM 1508 C C . LYS A 1 204 ? 22.588 -1.085 -16.239 1.00 63.81 204 LYS A C 1
ATOM 1510 O O . LYS A 1 204 ? 22.793 -1.844 -17.181 1.00 63.81 204 LYS A O 1
ATOM 1515 N N . ALA A 1 205 ? 23.554 -0.688 -15.409 1.00 65.94 205 ALA A N 1
ATOM 1516 C CA . ALA A 1 205 ? 24.947 -1.106 -15.552 1.00 65.94 205 ALA A CA 1
ATOM 1517 C C . ALA A 1 205 ? 25.143 -2.617 -15.326 1.00 65.94 205 ALA A C 1
ATOM 1519 O O . ALA A 1 205 ? 26.109 -3.191 -15.821 1.00 65.94 205 ALA A O 1
ATOM 1520 N N . TRP A 1 206 ? 24.209 -3.266 -14.625 1.00 66.94 206 TRP A N 1
ATOM 1521 C CA . TRP A 1 206 ? 24.240 -4.698 -14.312 1.00 66.94 206 TRP A CA 1
ATOM 1522 C C . TRP A 1 206 ? 23.284 -5.537 -15.175 1.00 66.94 206 TRP A C 1
ATOM 1524 O O . TRP A 1 206 ? 23.122 -6.726 -14.911 1.00 66.94 206 TRP A O 1
ATOM 1534 N N . GLY A 1 207 ? 22.630 -4.943 -16.184 1.00 63.41 207 GLY A N 1
ATOM 1535 C CA . GLY A 1 207 ? 21.605 -5.637 -16.979 1.00 63.41 207 GLY A CA 1
ATOM 1536 C C . GLY A 1 207 ? 20.356 -5.996 -16.164 1.00 63.41 207 GLY A C 1
ATOM 1537 O O . GLY A 1 207 ? 19.711 -7.007 -16.421 1.00 63.41 207 GLY A O 1
ATOM 1538 N N . LEU A 1 208 ? 20.044 -5.195 -15.138 1.00 65.31 208 LEU A N 1
ATOM 1539 C CA . LEU A 1 208 ? 18.882 -5.361 -14.258 1.00 65.31 208 LEU A CA 1
ATOM 1540 C C . LEU A 1 208 ? 17.689 -4.505 -14.717 1.00 65.31 208 LEU A C 1
ATOM 1542 O O . LEU A 1 208 ? 16.832 -4.138 -13.916 1.00 65.31 208 LEU A O 1
ATOM 1546 N N . ASP A 1 209 ? 17.614 -4.194 -16.008 1.00 68.94 209 ASP A N 1
ATOM 1547 C CA . ASP A 1 209 ? 16.512 -3.469 -16.649 1.00 68.94 209 ASP A CA 1
ATOM 1548 C C . ASP A 1 209 ? 15.151 -4.161 -16.445 1.00 68.94 209 ASP A C 1
ATOM 1550 O O . ASP A 1 209 ? 14.138 -3.491 -16.250 1.00 68.94 209 ASP A O 1
ATOM 1554 N N . GLY A 1 210 ? 15.134 -5.496 -16.374 1.00 73.31 210 GLY A N 1
ATOM 1555 C CA . GLY A 1 210 ? 13.954 -6.285 -15.997 1.00 73.31 210 GLY A CA 1
ATOM 1556 C C . GLY A 1 210 ? 13.773 -6.532 -14.491 1.00 73.31 210 GLY A C 1
ATOM 1557 O O . GLY A 1 210 ? 12.767 -7.120 -14.083 1.00 73.31 210 GLY A O 1
ATOM 1558 N N . ALA A 1 211 ? 14.714 -6.121 -13.636 1.00 75.88 211 ALA A N 1
ATOM 1559 C CA . ALA A 1 211 ? 14.719 -6.525 -12.228 1.00 75.88 211 ALA A CA 1
ATOM 1560 C C . ALA A 1 211 ? 13.580 -5.905 -11.417 1.00 75.88 211 ALA A C 1
ATOM 1562 O O . ALA A 1 211 ? 13.071 -6.557 -10.511 1.00 75.88 211 ALA A O 1
ATOM 1563 N N . ALA A 1 212 ? 13.127 -4.694 -11.758 1.00 78.31 212 ALA A N 1
ATOM 1564 C CA . ALA A 1 212 ? 11.951 -4.096 -11.126 1.00 78.31 212 ALA A CA 1
ATOM 1565 C C . ALA A 1 212 ? 10.693 -4.951 -11.368 1.00 78.31 212 ALA A C 1
ATOM 1567 O O . ALA A 1 212 ? 9.945 -5.253 -10.438 1.00 78.31 212 ALA A O 1
ATOM 1568 N N . VAL A 1 213 ? 10.500 -5.419 -12.605 1.00 81.75 213 VAL A N 1
ATOM 1569 C CA . VAL A 1 213 ? 9.382 -6.300 -12.971 1.00 81.75 213 VAL A CA 1
ATOM 1570 C C . VAL A 1 213 ? 9.525 -7.664 -12.294 1.00 81.75 213 VAL A C 1
ATOM 1572 O O . VAL A 1 213 ? 8.561 -8.168 -11.720 1.00 81.75 213 VAL A O 1
ATOM 1575 N N . ALA A 1 214 ? 10.728 -8.245 -12.290 1.00 82.81 214 ALA A N 1
ATOM 1576 C CA . ALA A 1 214 ? 10.993 -9.521 -11.627 1.00 82.81 214 ALA A CA 1
ATOM 1577 C C . ALA A 1 214 ? 10.781 -9.445 -10.105 1.00 82.81 214 ALA A C 1
ATOM 1579 O O . A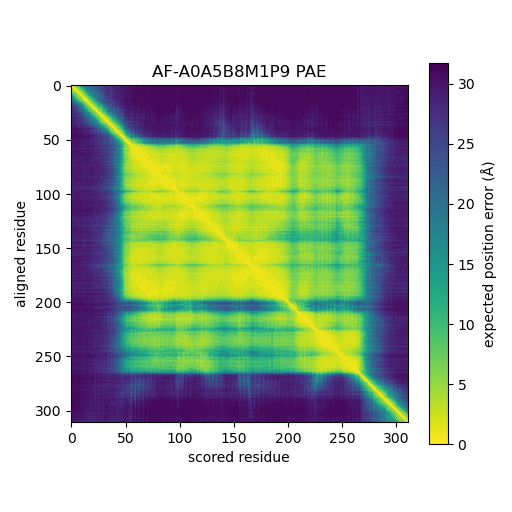LA A 1 214 ? 10.160 -10.332 -9.523 1.00 82.81 214 ALA A O 1
ATOM 1580 N N . ALA A 1 215 ? 11.235 -8.367 -9.461 1.00 82.06 215 ALA A N 1
ATOM 1581 C CA . ALA A 1 215 ? 11.007 -8.123 -8.043 1.00 82.06 215 ALA A CA 1
ATOM 1582 C C . ALA A 1 215 ? 9.511 -7.961 -7.751 1.00 82.06 215 ALA A C 1
ATOM 1584 O O . ALA A 1 215 ? 9.004 -8.579 -6.819 1.00 82.06 215 ALA A O 1
ATOM 1585 N N . PHE A 1 216 ? 8.777 -7.216 -8.583 1.00 83.50 216 PHE A N 1
ATOM 1586 C CA . PHE A 1 216 ? 7.325 -7.105 -8.461 1.00 83.50 216 PHE A CA 1
ATOM 1587 C C . PHE A 1 216 ? 6.623 -8.466 -8.581 1.00 83.50 216 PHE A C 1
ATOM 1589 O O . PHE A 1 216 ? 5.770 -8.794 -7.757 1.00 83.50 216 PHE A O 1
ATOM 1596 N N . LEU A 1 217 ? 7.009 -9.289 -9.561 1.00 85.62 217 LEU A N 1
ATOM 1597 C CA . LEU A 1 217 ? 6.486 -10.649 -9.721 1.00 85.62 217 LEU A CA 1
ATOM 1598 C C . LEU A 1 217 ? 6.822 -11.537 -8.519 1.00 85.62 217 LEU A C 1
ATOM 1600 O O . LEU A 1 217 ? 5.955 -12.266 -8.042 1.00 85.62 217 LEU A O 1
ATOM 1604 N N . GLY A 1 218 ? 8.041 -11.436 -7.986 1.00 85.06 218 GLY A N 1
ATOM 1605 C CA . GLY A 1 218 ? 8.456 -12.146 -6.776 1.00 85.06 218 GLY A CA 1
ATOM 1606 C C . GLY A 1 218 ? 7.631 -11.757 -5.548 1.00 85.06 218 GLY A C 1
ATOM 1607 O O . GLY A 1 218 ? 7.314 -12.611 -4.725 1.00 85.06 218 GLY A O 1
ATOM 1608 N N . LEU A 1 219 ? 7.215 -10.493 -5.448 1.00 82.44 219 LEU A N 1
ATOM 1609 C CA . LEU A 1 219 ? 6.312 -10.026 -4.396 1.00 82.44 219 LEU A CA 1
ATOM 1610 C C . LEU A 1 219 ? 4.851 -10.445 -4.617 1.00 82.44 219 LEU A C 1
ATOM 1612 O O . LEU A 1 219 ? 4.109 -10.654 -3.654 1.00 82.44 219 LEU A O 1
ATOM 1616 N N . LEU A 1 220 ? 4.426 -10.562 -5.876 1.00 83.25 220 LEU A N 1
ATOM 1617 C CA . LEU A 1 220 ? 3.084 -11.013 -6.233 1.00 83.25 220 LEU A CA 1
ATOM 1618 C C . LEU A 1 220 ? 2.922 -12.526 -6.034 1.00 83.25 220 LEU A C 1
ATOM 1620 O O . LEU A 1 220 ? 1.846 -12.976 -5.649 1.00 83.25 220 LEU A O 1
ATOM 1624 N N . TRP A 1 221 ? 3.986 -13.305 -6.244 1.00 85.50 221 TRP A N 1
ATOM 1625 C CA . TRP A 1 221 ? 3.964 -14.768 -6.203 1.00 85.50 221 TRP A CA 1
ATOM 1626 C C . TRP A 1 221 ? 3.338 -15.355 -4.922 1.00 85.50 221 TRP A C 1
ATOM 1628 O O . TRP A 1 221 ? 2.403 -16.150 -5.038 1.00 85.50 221 TRP A O 1
ATOM 1638 N N . PRO A 1 222 ? 3.716 -14.933 -3.695 1.00 81.69 222 PRO A N 1
ATOM 1639 C CA . PRO A 1 222 ? 3.092 -15.427 -2.466 1.00 81.69 222 PRO A CA 1
ATOM 1640 C C . PRO A 1 222 ? 1.594 -15.121 -2.336 1.00 81.69 222 PRO A C 1
ATOM 1642 O O . PRO A 1 222 ? 0.931 -15.747 -1.511 1.00 81.69 222 PRO A O 1
ATOM 1645 N N . ARG A 1 223 ? 1.066 -14.161 -3.111 1.00 75.69 223 ARG A N 1
ATOM 1646 C CA . ARG A 1 223 ? -0.355 -13.775 -3.117 1.00 75.69 223 ARG A CA 1
ATOM 1647 C C . ARG A 1 223 ? -1.191 -14.610 -4.095 1.00 75.69 223 ARG A C 1
ATOM 1649 O O . ARG A 1 223 ? -2.414 -14.583 -4.016 1.00 75.69 223 ARG A O 1
ATOM 1656 N N . LEU A 1 224 ? -0.559 -15.378 -4.985 1.00 81.75 224 LEU A N 1
ATOM 1657 C CA . LEU A 1 224 ? -1.207 -16.199 -6.014 1.00 81.75 224 LEU A CA 1
ATOM 1658 C C . LEU A 1 224 ? -1.268 -17.684 -5.613 1.00 81.75 224 LEU A C 1
ATOM 1660 O O . LEU A 1 224 ? -0.835 -18.557 -6.360 1.00 81.75 224 LEU A O 1
ATOM 1664 N N . LYS A 1 225 ? -1.773 -17.987 -4.411 1.00 80.12 225 LYS A N 1
ATOM 1665 C CA . LYS A 1 225 ? -1.836 -19.374 -3.905 1.00 80.12 225 LYS A CA 1
ATOM 1666 C C . LYS A 1 225 ? -3.117 -20.120 -4.285 1.00 80.12 225 LYS A C 1
ATOM 1668 O O . LYS A 1 225 ? -3.097 -21.343 -4.383 1.00 80.12 225 LYS A O 1
ATOM 1673 N N . SER A 1 226 ? -4.208 -19.398 -4.523 1.00 85.19 226 SER A N 1
ATOM 1674 C CA . SER A 1 226 ? -5.520 -19.986 -4.813 1.00 85.19 226 SER A CA 1
ATOM 1675 C C . SER A 1 226 ? -5.816 -19.985 -6.315 1.00 85.19 226 SER A C 1
ATOM 1677 O O . SER A 1 226 ? -5.341 -19.123 -7.059 1.00 85.19 226 SER A O 1
ATOM 1679 N N . ARG A 1 227 ? -6.628 -20.951 -6.773 1.00 85.88 227 ARG A N 1
ATOM 1680 C CA . ARG A 1 227 ? -6.941 -21.144 -8.204 1.00 85.88 227 ARG A CA 1
ATOM 1681 C C . ARG A 1 227 ? -7.563 -19.906 -8.848 1.00 85.88 227 ARG A C 1
ATOM 1683 O O . ARG A 1 227 ? -7.241 -19.592 -9.987 1.00 85.88 227 ARG A O 1
ATOM 1690 N N . GLU A 1 228 ? -8.428 -19.207 -8.120 1.00 86.56 228 GLU A N 1
ATOM 1691 C CA . GLU A 1 228 ? -9.138 -18.033 -8.628 1.00 86.56 228 GLU A CA 1
ATOM 1692 C C . GLU A 1 228 ? -8.222 -16.803 -8.815 1.00 86.56 228 GLU A C 1
ATOM 1694 O O . GLU A 1 228 ? -8.158 -16.309 -9.941 1.00 86.56 228 GLU A O 1
ATOM 1699 N N . PRO A 1 229 ? -7.425 -16.351 -7.821 1.00 83.88 229 PRO A N 1
ATOM 1700 C CA . PRO A 1 229 ? -6.408 -15.317 -8.029 1.00 83.88 229 PRO A CA 1
ATOM 1701 C C . PRO A 1 229 ? -5.439 -15.628 -9.174 1.00 83.88 229 PRO A C 1
ATOM 1703 O O . PRO A 1 229 ? -5.110 -14.736 -9.955 1.00 83.88 229 PRO A O 1
ATOM 1706 N N . VAL A 1 230 ? -5.011 -16.890 -9.307 1.00 88.00 230 VAL A N 1
ATOM 1707 C CA . VAL A 1 230 ? -4.159 -17.329 -10.424 1.00 88.00 230 VAL A CA 1
ATOM 1708 C C . VAL A 1 230 ? -4.896 -17.199 -11.758 1.00 88.00 230 VAL A C 1
ATOM 1710 O O . VAL A 1 230 ? -4.330 -16.661 -12.705 1.00 88.00 230 VAL A O 1
ATOM 1713 N N . ALA A 1 231 ? -6.156 -17.635 -11.843 1.00 89.00 231 ALA A N 1
ATOM 1714 C CA . ALA A 1 231 ? -6.955 -17.528 -13.063 1.00 89.00 231 ALA A CA 1
ATOM 1715 C C . ALA A 1 231 ? -7.158 -16.067 -13.493 1.00 89.00 231 ALA A C 1
ATOM 1717 O O . ALA A 1 231 ? -6.943 -15.744 -14.661 1.00 89.00 231 ALA A O 1
ATOM 1718 N N . ILE A 1 232 ? -7.489 -15.178 -12.550 1.00 89.94 232 ILE A N 1
ATOM 1719 C CA . ILE A 1 232 ? -7.622 -13.737 -12.808 1.00 89.94 232 ILE A CA 1
ATOM 1720 C C . ILE A 1 232 ? -6.283 -13.162 -13.278 1.00 89.94 232 ILE A C 1
ATOM 1722 O O . ILE A 1 232 ? -6.241 -12.445 -14.275 1.00 89.94 232 ILE A O 1
ATOM 1726 N N . ALA A 1 233 ? -5.178 -13.501 -12.606 1.00 88.44 233 ALA A N 1
ATOM 1727 C CA . ALA A 1 233 ? -3.849 -13.028 -12.985 1.00 88.44 233 ALA A CA 1
ATOM 1728 C C . ALA A 1 233 ? -3.459 -13.477 -14.403 1.00 88.44 233 ALA A C 1
ATOM 1730 O O . ALA A 1 233 ? -2.990 -12.657 -15.192 1.00 88.44 233 ALA A O 1
ATOM 1731 N N . VAL A 1 234 ? -3.702 -14.745 -14.753 1.00 91.06 234 VAL A N 1
ATOM 1732 C CA . VAL A 1 234 ? -3.441 -15.286 -16.097 1.00 91.06 234 VAL A CA 1
ATOM 1733 C C . VAL A 1 234 ? -4.335 -14.618 -17.141 1.00 91.06 234 VAL A C 1
ATOM 1735 O O . VAL A 1 234 ? -3.833 -14.204 -18.183 1.00 91.06 234 VAL A O 1
ATOM 1738 N N . ALA A 1 235 ? -5.631 -14.451 -16.867 1.00 92.44 235 ALA A N 1
ATOM 1739 C CA . ALA A 1 235 ? -6.552 -13.771 -17.777 1.00 92.44 235 ALA A CA 1
ATOM 1740 C C . ALA A 1 235 ? -6.113 -12.322 -18.039 1.00 92.44 235 ALA A C 1
ATOM 1742 O O . ALA A 1 235 ? -5.989 -11.907 -19.193 1.00 92.44 235 ALA A O 1
ATOM 1743 N N . CYS A 1 236 ? -5.794 -11.574 -16.980 1.00 91.69 236 CYS A N 1
ATOM 1744 C CA . CYS A 1 236 ? -5.257 -10.220 -17.082 1.00 91.69 236 CYS A CA 1
ATOM 1745 C C . CYS A 1 236 ? -3.937 -10.182 -17.861 1.00 91.69 236 CYS A C 1
ATOM 1747 O O . CYS A 1 236 ? -3.756 -9.290 -18.690 1.00 91.69 236 CYS A O 1
ATOM 174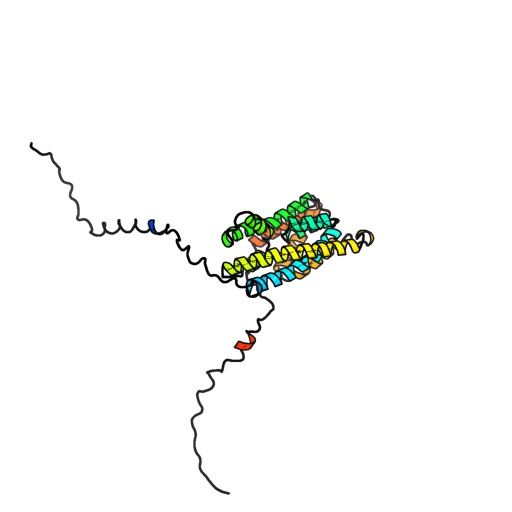9 N N . ALA A 1 237 ? -3.033 -11.141 -17.639 1.00 90.25 237 ALA A N 1
ATOM 1750 C CA . ALA A 1 237 ? -1.767 -11.230 -18.363 1.00 90.25 237 ALA A CA 1
ATOM 1751 C C . ALA A 1 237 ? -1.984 -11.479 -19.863 1.00 90.25 237 ALA A C 1
ATOM 1753 O O . ALA A 1 237 ? -1.421 -10.756 -20.683 1.00 90.25 237 ALA A O 1
ATOM 1754 N N . VAL A 1 238 ? -2.846 -12.433 -20.228 1.00 94.25 238 VAL A N 1
ATOM 1755 C CA . VAL A 1 238 ? -3.184 -12.732 -21.631 1.00 94.25 238 VAL A CA 1
ATOM 1756 C C . VAL A 1 238 ? -3.802 -11.513 -22.309 1.00 94.25 238 VAL A C 1
ATOM 1758 O O . VAL A 1 238 ? -3.339 -11.109 -23.374 1.00 94.25 238 VAL A O 1
ATOM 1761 N N . VAL A 1 239 ? -4.798 -10.883 -21.679 1.00 93.88 239 VAL A N 1
ATOM 1762 C CA . VAL A 1 239 ? -5.429 -9.670 -22.221 1.00 93.88 239 VAL A CA 1
ATOM 1763 C C . VAL A 1 239 ? -4.404 -8.550 -22.378 1.00 93.88 239 VAL A C 1
ATOM 1765 O O . VAL A 1 239 ? -4.375 -7.891 -23.414 1.00 93.88 239 VAL A O 1
ATOM 1768 N N . THR A 1 240 ? -3.525 -8.361 -21.392 1.00 91.00 240 THR A N 1
ATOM 1769 C CA . THR A 1 240 ? -2.462 -7.353 -21.461 1.00 91.00 240 THR A CA 1
ATOM 1770 C C . THR A 1 240 ? -1.546 -7.613 -22.653 1.00 91.00 240 THR A C 1
ATOM 1772 O O . THR A 1 240 ? -1.352 -6.710 -23.459 1.00 91.00 240 THR A O 1
ATOM 1775 N N . VAL A 1 241 ? -1.042 -8.840 -22.823 1.00 91.50 241 VAL A N 1
ATOM 1776 C CA . VAL A 1 241 ? -0.161 -9.209 -23.946 1.00 91.50 241 VAL A CA 1
ATOM 1777 C C . VAL A 1 241 ? -0.835 -8.967 -25.296 1.00 91.50 241 VAL A C 1
ATOM 1779 O O . VAL A 1 241 ? -0.206 -8.427 -26.204 1.00 91.50 241 VAL A O 1
ATOM 1782 N N . VAL A 1 242 ? -2.118 -9.316 -25.421 1.00 94.00 242 VAL A N 1
ATOM 1783 C CA . VAL A 1 242 ? -2.886 -9.101 -26.655 1.00 94.00 242 VAL A CA 1
ATOM 1784 C C . VAL A 1 242 ? -3.074 -7.614 -26.943 1.00 94.00 242 VAL A C 1
ATOM 1786 O O . VAL A 1 242 ? -2.997 -7.212 -28.096 1.00 94.00 242 VAL A O 1
ATOM 1789 N N . VAL A 1 243 ? -3.320 -6.792 -25.922 1.00 93.06 243 VAL A N 1
ATOM 1790 C CA . VAL A 1 243 ? -3.692 -5.383 -26.103 1.00 93.06 243 VAL A CA 1
ATOM 1791 C C . VAL A 1 243 ? -2.484 -4.449 -26.218 1.00 93.06 243 VAL A C 1
ATOM 1793 O O . VAL A 1 243 ? -2.573 -3.447 -26.924 1.00 93.06 243 VAL A O 1
ATOM 1796 N N . VAL A 1 244 ? -1.349 -4.780 -25.590 1.00 89.50 244 VAL A N 1
ATOM 1797 C CA . VAL A 1 244 ? -0.099 -3.992 -25.623 1.00 89.50 244 VAL A CA 1
ATOM 1798 C C . VAL A 1 244 ? 0.282 -3.446 -27.012 1.00 89.50 244 VAL A C 1
ATOM 1800 O O . VAL A 1 244 ? 0.593 -2.259 -27.075 1.00 89.50 244 VAL A O 1
ATOM 1803 N N . PRO A 1 245 ? 0.239 -4.207 -28.127 1.00 90.56 245 PRO A N 1
ATOM 1804 C CA . PRO A 1 245 ? 0.619 -3.666 -29.438 1.00 90.56 245 PRO A CA 1
ATOM 1805 C C . PRO A 1 245 ? -0.379 -2.653 -30.026 1.00 90.56 245 PRO A C 1
ATOM 1807 O O . PRO A 1 245 ? -0.047 -1.976 -30.996 1.00 90.56 245 PRO A O 1
ATOM 1810 N N . PHE A 1 246 ? -1.592 -2.541 -29.477 1.00 91.25 246 PHE A N 1
ATOM 1811 C CA . PHE A 1 246 ? -2.680 -1.747 -30.059 1.00 91.25 246 PHE A CA 1
ATOM 1812 C C . PHE A 1 246 ? -2.968 -0.438 -29.324 1.00 91.25 246 PHE A C 1
ATOM 1814 O O . PHE A 1 246 ? -3.706 0.399 -29.844 1.00 91.25 246 PHE A O 1
ATOM 1821 N N . VAL A 1 247 ? -2.435 -0.249 -28.115 1.00 87.00 247 VAL A N 1
ATOM 1822 C CA . VAL A 1 247 ? -2.776 0.903 -27.271 1.00 87.00 247 VAL A CA 1
ATOM 1823 C C . VAL A 1 247 ? -1.535 1.568 -26.674 1.00 87.00 247 VAL A C 1
ATOM 1825 O O . VAL A 1 247 ? -0.510 0.915 -26.486 1.00 87.00 247 VAL A O 1
ATOM 1828 N N . PRO A 1 248 ? -1.617 2.862 -26.315 1.00 80.25 248 PRO A N 1
ATOM 1829 C CA . PRO A 1 248 ? -0.530 3.544 -25.628 1.00 80.25 248 PRO A CA 1
ATOM 1830 C C . PRO A 1 248 ? -0.149 2.880 -24.290 1.00 80.25 248 PRO A C 1
ATOM 1832 O O . PRO A 1 248 ? -1.018 2.318 -23.609 1.00 80.25 248 PRO A O 1
ATOM 1835 N N . PRO A 1 249 ? 1.116 3.020 -23.847 1.00 69.31 249 PRO A N 1
ATOM 1836 C CA . PRO A 1 249 ? 1.564 2.544 -22.542 1.00 69.31 249 PRO A CA 1
ATOM 1837 C C . PRO A 1 249 ? 0.667 3.045 -21.403 1.00 69.31 249 PRO A C 1
ATOM 1839 O O . PRO A 1 249 ? 0.382 4.239 -21.301 1.00 69.31 249 PRO A O 1
ATOM 1842 N N . GLY A 1 250 ? 0.218 2.123 -20.544 1.00 68.00 250 GLY A N 1
ATOM 1843 C CA . GLY A 1 250 ? -0.698 2.405 -19.432 1.00 68.00 250 GLY A CA 1
ATOM 1844 C C . GLY A 1 250 ? -2.135 1.948 -19.613 1.00 68.00 250 GLY A C 1
ATOM 1845 O O . GLY A 1 250 ? -2.739 1.443 -18.670 1.00 68.00 250 GLY A O 1
ATOM 1846 N N . ILE A 1 251 ? -2.667 2.066 -20.829 1.00 81.25 251 ILE A N 1
ATOM 1847 C CA . ILE A 1 251 ? -4.020 1.606 -21.163 1.00 81.25 251 ILE A CA 1
ATOM 1848 C C . ILE A 1 251 ? -4.205 0.094 -20.932 1.00 81.25 251 ILE A C 1
ATOM 1850 O O . ILE A 1 251 ? -5.253 -0.275 -20.395 1.00 81.25 251 ILE A O 1
ATOM 1854 N N . PRO A 1 252 ? -3.218 -0.788 -21.216 1.00 85.62 252 PRO A N 1
ATOM 1855 C CA . PRO A 1 252 ? -3.366 -2.216 -20.942 1.00 85.62 252 PRO A CA 1
ATOM 1856 C C . PRO A 1 252 ? -3.650 -2.510 -19.464 1.00 85.62 252 PRO A C 1
ATOM 1858 O O . PRO A 1 252 ? -4.455 -3.384 -19.159 1.00 85.62 252 PRO A O 1
ATOM 1861 N N . VAL A 1 253 ? -3.065 -1.735 -18.542 1.00 77.44 253 VAL A N 1
ATOM 1862 C CA . VAL A 1 253 ? -3.288 -1.896 -17.095 1.00 77.44 253 VAL A CA 1
ATOM 1863 C C . VAL A 1 253 ? -4.712 -1.509 -16.702 1.00 77.44 253 VAL A C 1
ATOM 1865 O O . VAL A 1 253 ? -5.331 -2.198 -15.894 1.00 77.44 253 VAL A O 1
ATOM 1868 N N . LEU A 1 254 ? -5.266 -0.447 -17.296 1.00 79.88 254 LEU A N 1
ATOM 1869 C CA . LEU A 1 254 ? -6.661 -0.058 -17.059 1.00 79.88 254 LEU A CA 1
ATOM 1870 C C . LEU A 1 254 ? -7.623 -1.138 -17.574 1.00 79.88 254 LEU A C 1
ATOM 1872 O O . LEU A 1 254 ? -8.590 -1.478 -16.898 1.00 79.88 254 LEU A O 1
ATOM 1876 N N . ILE A 1 255 ? -7.332 -1.718 -18.741 1.00 87.62 255 ILE A N 1
ATOM 1877 C CA . ILE A 1 255 ? -8.128 -2.808 -19.320 1.00 87.62 255 ILE A CA 1
ATOM 1878 C C . ILE A 1 255 ? -8.045 -4.060 -18.443 1.00 87.62 255 ILE A C 1
ATOM 1880 O O . ILE A 1 255 ? -9.080 -4.644 -18.132 1.00 87.62 255 ILE A O 1
ATOM 1884 N N . ALA A 1 256 ? -6.853 -4.436 -17.974 1.00 87.69 256 ALA A N 1
ATOM 1885 C CA . ALA A 1 256 ? -6.681 -5.541 -17.034 1.00 87.69 256 ALA A CA 1
ATOM 1886 C C . ALA A 1 256 ? -7.460 -5.311 -15.725 1.00 87.69 256 ALA A C 1
ATOM 1888 O O . ALA A 1 256 ? -8.104 -6.230 -15.221 1.00 87.69 256 ALA A O 1
ATOM 1889 N N . ALA A 1 257 ? -7.476 -4.079 -15.203 1.00 81.81 257 ALA A N 1
ATOM 1890 C CA . ALA A 1 257 ? -8.274 -3.731 -14.029 1.00 81.81 257 ALA A CA 1
ATOM 1891 C C . ALA A 1 257 ? -9.784 -3.895 -14.281 1.00 81.81 257 ALA A C 1
ATOM 1893 O O . ALA A 1 257 ? -10.490 -4.420 -13.422 1.00 81.81 257 ALA A O 1
ATOM 1894 N N . VAL A 1 258 ? -10.278 -3.506 -15.464 1.00 85.62 258 VAL A N 1
ATOM 1895 C CA . VAL A 1 258 ? -11.679 -3.730 -15.861 1.00 85.62 258 VAL A CA 1
ATOM 1896 C C . VAL A 1 258 ? -11.985 -5.222 -15.978 1.00 85.62 258 VAL A C 1
ATOM 1898 O O . VAL A 1 258 ? -13.011 -5.659 -15.469 1.00 85.62 258 VAL A O 1
ATOM 1901 N N . VAL A 1 259 ? -11.097 -6.018 -16.582 1.00 88.44 259 VAL A N 1
ATOM 1902 C CA . VAL A 1 259 ? -11.252 -7.481 -16.667 1.00 88.44 259 VAL A CA 1
ATOM 1903 C C . VAL A 1 259 ? -11.346 -8.100 -15.275 1.00 88.44 259 VAL A C 1
ATOM 1905 O O . VAL A 1 259 ? -12.269 -8.869 -15.020 1.00 88.44 259 VAL A O 1
ATOM 1908 N N . ALA A 1 260 ? -10.451 -7.727 -14.358 1.00 85.44 260 ALA A N 1
ATOM 1909 C CA . ALA A 1 260 ? -10.482 -8.206 -12.979 1.00 85.44 260 ALA A CA 1
ATOM 1910 C C . ALA A 1 260 ? -11.762 -7.778 -12.240 1.00 85.44 260 ALA A C 1
ATOM 1912 O O . ALA A 1 260 ? -12.348 -8.580 -11.515 1.00 85.44 260 ALA A O 1
ATOM 1913 N N . ALA A 1 261 ? -12.227 -6.541 -12.442 1.00 82.06 261 ALA A N 1
ATOM 1914 C CA . ALA A 1 261 ? -13.461 -6.045 -11.837 1.00 82.06 261 ALA A CA 1
ATOM 1915 C C . ALA A 1 261 ? -14.694 -6.793 -12.362 1.00 82.06 261 ALA A C 1
ATOM 1917 O O . ALA A 1 261 ? -15.517 -7.247 -11.576 1.00 82.06 261 ALA A O 1
ATOM 1918 N N . VAL A 1 262 ? -14.796 -6.967 -13.682 1.00 86.12 262 VAL A N 1
ATOM 1919 C CA . VAL A 1 262 ? -15.862 -7.743 -14.327 1.00 86.12 262 VAL A CA 1
ATOM 1920 C C . VAL A 1 262 ? -15.841 -9.180 -13.820 1.00 86.12 262 VAL A C 1
ATOM 1922 O O . VAL A 1 262 ? -16.874 -9.684 -13.392 1.00 86.12 262 VAL A O 1
ATOM 1925 N N . TRP A 1 263 ? -14.668 -9.815 -13.784 1.00 87.44 263 TRP A N 1
ATOM 1926 C CA . TRP A 1 263 ? -14.520 -11.155 -13.226 1.00 87.44 263 TRP A CA 1
ATOM 1927 C C . TRP A 1 263 ? -15.018 -11.217 -11.783 1.00 87.44 263 TRP A C 1
ATOM 1929 O O . TRP A 1 263 ? -15.815 -12.087 -11.464 1.00 87.44 263 TRP A O 1
ATOM 1939 N N . GLY A 1 264 ? -14.617 -10.276 -10.927 1.00 80.94 264 GLY A N 1
ATOM 1940 C CA . GLY A 1 264 ? -15.049 -10.226 -9.528 1.00 80.94 264 GLY A CA 1
ATOM 1941 C C . GLY A 1 264 ? -16.548 -9.967 -9.332 1.00 80.94 264 GLY A C 1
ATOM 1942 O O . GLY A 1 264 ? -17.097 -10.359 -8.310 1.00 80.94 264 GLY A O 1
ATOM 1943 N N . LEU A 1 265 ? -17.230 -9.342 -10.299 1.00 81.38 265 LEU A N 1
ATOM 1944 C CA . LEU A 1 265 ? -18.689 -9.172 -10.268 1.00 81.38 265 LEU A CA 1
ATOM 1945 C C . LEU A 1 265 ? -19.442 -10.463 -10.620 1.00 81.38 265 LEU A C 1
ATOM 1947 O O . LEU A 1 265 ? -20.562 -10.660 -10.152 1.00 81.38 265 LEU A O 1
ATOM 1951 N N . PHE A 1 266 ? -18.844 -11.324 -11.446 1.00 79.69 266 PHE A N 1
ATOM 1952 C CA . PHE A 1 266 ? -19.440 -12.592 -11.884 1.00 79.69 266 PHE A CA 1
ATOM 1953 C C . PHE A 1 266 ? -18.904 -13.815 -11.119 1.00 79.69 266 PHE A C 1
ATOM 1955 O O . PHE A 1 266 ? -19.530 -14.874 -11.139 1.00 79.69 266 PHE A O 1
ATOM 1962 N N . GLY A 1 267 ? -17.770 -13.674 -10.434 1.00 64.44 267 GLY A N 1
ATOM 1963 C CA . GLY A 1 267 ? -17.157 -14.676 -9.575 1.00 64.44 267 GLY A CA 1
ATOM 1964 C C . GLY A 1 267 ? -17.802 -14.676 -8.195 1.00 64.44 267 GLY A C 1
ATOM 1965 O O . GLY A 1 267 ? -17.672 -13.734 -7.418 1.00 64.44 267 GLY A O 1
ATOM 1966 N N . SER A 1 268 ? -18.509 -15.749 -7.866 1.00 54.62 268 SER A N 1
ATOM 1967 C CA . SER A 1 268 ? -19.027 -15.994 -6.522 1.00 54.62 268 SER A CA 1
ATOM 1968 C C . SER A 1 268 ? -17.902 -16.474 -5.596 1.00 54.62 268 SER A C 1
ATOM 1970 O O . SER A 1 268 ? -17.725 -17.677 -5.407 1.00 54.62 268 SER A O 1
ATOM 1972 N N . GLY A 1 269 ? -17.132 -15.543 -5.027 1.00 47.53 269 GLY A N 1
ATOM 1973 C CA . GLY A 1 269 ? -16.108 -15.853 -4.025 1.00 47.53 269 GLY A CA 1
ATOM 1974 C C . GLY A 1 269 ? -16.731 -16.203 -2.669 1.00 47.53 269 GLY A C 1
ATOM 1975 O O . GLY A 1 269 ? -17.413 -15.375 -2.063 1.00 47.53 269 GLY A O 1
ATOM 1976 N N . ARG A 1 270 ? -16.507 -17.432 -2.182 1.00 49.06 270 ARG A N 1
ATOM 1977 C CA . ARG A 1 270 ? -16.849 -17.849 -0.810 1.00 49.06 270 ARG A CA 1
ATOM 1978 C C . ARG A 1 270 ? -16.001 -17.049 0.180 1.00 49.06 270 ARG A C 1
ATOM 1980 O O . ARG A 1 270 ? -14.780 -17.033 0.094 1.00 49.06 270 ARG A O 1
ATOM 1987 N N . SER A 1 271 ? -16.667 -16.418 1.136 1.00 52.75 271 SER A N 1
ATOM 1988 C CA . SER A 1 271 ? -16.145 -15.481 2.141 1.00 52.75 271 SER A CA 1
ATOM 1989 C C . SER A 1 271 ? -15.180 -16.066 3.187 1.00 52.75 271 SER A C 1
ATOM 1991 O O . SER A 1 271 ? -14.852 -15.377 4.152 1.00 52.75 271 SER A O 1
ATOM 1993 N N . ASP A 1 272 ? -14.706 -17.300 3.009 1.00 43.47 272 ASP A N 1
ATOM 1994 C CA . ASP A 1 272 ? -14.083 -18.067 4.094 1.00 43.47 272 ASP A CA 1
ATOM 1995 C C . ASP A 1 272 ? -12.565 -18.260 3.906 1.00 43.47 272 ASP A C 1
ATOM 1997 O O . ASP A 1 272 ? -11.861 -18.596 4.850 1.00 43.47 272 ASP A O 1
ATOM 2001 N N . GLU A 1 273 ? -12.012 -17.987 2.721 1.00 51.41 273 GLU A N 1
ATOM 2002 C CA . GLU A 1 273 ? -10.661 -18.446 2.338 1.00 51.41 273 GLU A CA 1
ATOM 2003 C C . GLU A 1 273 ? -9.505 -17.484 2.697 1.00 51.41 273 GLU A C 1
ATOM 2005 O O . GLU A 1 273 ? -8.393 -17.616 2.192 1.00 51.41 273 GLU A O 1
ATOM 2010 N N . GLY A 1 274 ? -9.740 -16.501 3.574 1.00 47.50 274 GLY A N 1
ATOM 2011 C CA . GLY A 1 274 ? -8.723 -15.505 3.954 1.00 47.50 274 GLY A CA 1
ATOM 2012 C C . GLY A 1 274 ? -8.761 -15.028 5.406 1.00 47.50 274 GLY A C 1
ATOM 2013 O O . GLY A 1 274 ? -8.069 -14.067 5.740 1.00 47.50 274 GLY A O 1
ATOM 2014 N N . LEU A 1 275 ? -9.580 -15.652 6.260 1.00 47.78 275 LEU A N 1
ATOM 2015 C CA . LEU A 1 275 ? -9.774 -15.235 7.654 1.00 47.78 275 LEU A CA 1
ATOM 2016 C C . LEU A 1 275 ? -9.220 -16.216 8.688 1.00 47.78 275 LEU A C 1
ATOM 2018 O O . LEU A 1 275 ? -9.309 -15.913 9.876 1.00 47.78 275 LEU A O 1
ATOM 2022 N N . GLU A 1 276 ? -8.640 -17.345 8.283 1.00 47.22 276 GLU A N 1
ATOM 2023 C CA . GLU A 1 276 ? -8.009 -18.271 9.223 1.00 47.22 276 GLU A CA 1
ATOM 2024 C C . GLU A 1 276 ? -6.585 -17.798 9.549 1.00 47.22 276 GLU A C 1
ATOM 2026 O O . GLU A 1 276 ? -5.719 -17.747 8.672 1.00 47.22 276 GLU A O 1
ATOM 2031 N N . PRO A 1 277 ? -6.297 -17.414 10.803 1.00 48.72 277 PRO A N 1
ATOM 2032 C CA . PRO A 1 277 ? -4.928 -17.345 11.269 1.00 48.72 277 PRO A CA 1
ATOM 2033 C C . PRO A 1 277 ? -4.425 -18.789 11.387 1.00 48.72 277 PRO A C 1
ATOM 2035 O O . PRO A 1 277 ? -5.006 -19.560 12.147 1.00 48.72 277 PRO A O 1
ATOM 2038 N N . ASP A 1 278 ? -3.301 -19.129 10.749 1.00 56.19 278 ASP A N 1
ATOM 2039 C CA . ASP A 1 278 ? -2.542 -20.388 10.952 1.00 56.19 278 ASP A CA 1
ATOM 2040 C C . ASP A 1 278 ? -1.960 -20.526 12.385 1.00 56.19 278 ASP A C 1
ATOM 2042 O O . ASP A 1 278 ? -0.950 -21.182 12.638 1.00 56.19 278 ASP A O 1
ATOM 2046 N N . VAL A 1 279 ? -2.571 -19.861 13.363 1.00 58.12 279 VAL A N 1
ATOM 2047 C CA . VAL A 1 279 ? -2.194 -19.878 14.768 1.00 58.12 279 VAL A CA 1
ATOM 2048 C C . VAL A 1 279 ? -3.393 -20.396 15.544 1.00 58.12 279 VAL A C 1
ATOM 2050 O O . VAL A 1 279 ? -4.248 -19.623 15.981 1.00 58.12 279 VAL A O 1
ATOM 2053 N N . GLU A 1 280 ? -3.429 -21.715 15.741 1.00 46.59 280 GLU A N 1
ATOM 2054 C CA . GLU A 1 280 ? -4.260 -22.328 16.774 1.00 46.59 280 GLU A CA 1
ATOM 2055 C C . GLU A 1 280 ? -4.003 -21.599 18.096 1.00 46.59 280 GLU A C 1
ATOM 2057 O O . GLU A 1 280 ? -2.863 -21.550 18.583 1.00 46.59 280 GLU A O 1
ATOM 2062 N N . PRO A 1 281 ? -5.026 -20.987 18.703 1.00 52.06 281 PRO A N 1
ATOM 2063 C CA . PRO A 1 281 ? -4.801 -20.276 19.931 1.00 52.06 281 PRO A CA 1
ATOM 2064 C C . PRO A 1 281 ? -4.563 -21.293 21.068 1.00 52.06 281 PRO A C 1
ATOM 2066 O O . PRO A 1 281 ? -5.258 -22.309 21.146 1.00 52.06 281 PRO A O 1
ATOM 2069 N N . PRO A 1 282 ? -3.628 -21.032 22.006 1.00 59.19 282 PRO A N 1
ATOM 2070 C CA . PRO A 1 282 ? -3.194 -22.002 23.023 1.00 59.19 282 PRO A CA 1
ATOM 2071 C C . PRO A 1 282 ? -4.291 -22.607 23.920 1.00 59.19 282 PRO A C 1
ATOM 2073 O O . PRO A 1 282 ? -4.026 -23.558 24.648 1.00 59.19 282 PRO A O 1
ATOM 2076 N N . HIS A 1 283 ? -5.509 -22.061 23.904 1.00 54.84 283 HIS A N 1
ATOM 2077 C CA . HIS A 1 283 ? -6.628 -22.518 24.725 1.00 54.84 283 HIS A CA 1
ATOM 2078 C C . HIS A 1 283 ? -7.421 -23.690 24.126 1.00 54.84 283 HIS A C 1
ATOM 2080 O O . HIS A 1 283 ? -8.159 -24.326 24.874 1.00 54.84 283 HIS A O 1
ATOM 2086 N N . ALA A 1 284 ? -7.248 -24.019 22.839 1.00 51.56 284 ALA A N 1
ATOM 2087 C CA . ALA A 1 284 ? -7.909 -25.182 22.236 1.00 51.56 284 ALA A CA 1
ATOM 2088 C C . ALA A 1 284 ? -7.379 -26.509 22.821 1.00 51.56 284 ALA A C 1
ATOM 2090 O O . ALA A 1 284 ? -8.157 -27.374 23.205 1.00 51.56 284 ALA A O 1
ATOM 2091 N N . ARG A 1 285 ? -6.061 -26.620 23.059 1.00 47.44 285 ARG A N 1
ATOM 2092 C CA . ARG A 1 285 ? -5.451 -27.823 23.670 1.00 47.44 285 ARG A CA 1
ATOM 2093 C C . ARG A 1 285 ? -5.868 -28.088 25.117 1.00 47.44 285 ARG A C 1
ATOM 2095 O O . ARG A 1 285 ? -5.718 -29.207 25.592 1.00 47.44 285 ARG A O 1
ATOM 2102 N N . ALA A 1 286 ? -6.344 -27.074 25.837 1.00 51.69 286 ALA A N 1
ATOM 2103 C CA . ALA A 1 286 ? -6.742 -27.226 27.234 1.00 51.69 286 ALA A CA 1
ATOM 2104 C C . ALA A 1 286 ? -8.184 -27.739 27.391 1.00 51.69 286 ALA A C 1
ATOM 2106 O O . ALA A 1 286 ? -8.520 -28.259 28.452 1.00 51.69 286 ALA A O 1
ATOM 2107 N N . GLN A 1 287 ? -9.026 -27.597 26.361 1.00 50.91 287 GLN A N 1
ATOM 2108 C CA . GLN A 1 287 ? -10.428 -28.027 26.405 1.00 50.91 287 GLN A CA 1
ATOM 2109 C C . GLN A 1 287 ? -10.595 -29.504 26.020 1.00 50.91 287 GLN A C 1
ATOM 2111 O O . GLN A 1 287 ? -11.420 -30.183 26.624 1.00 50.91 287 GLN A O 1
ATOM 2116 N N . ASP A 1 288 ? -9.737 -30.034 25.144 1.00 48.00 288 ASP A N 1
ATOM 2117 C CA . ASP A 1 288 ? -9.753 -31.460 24.777 1.00 48.00 288 ASP A CA 1
ATOM 2118 C C . ASP A 1 288 ? -9.100 -32.378 25.825 1.00 48.00 288 ASP A C 1
ATOM 2120 O O . ASP A 1 288 ? -9.325 -33.585 25.831 1.00 48.00 288 ASP A O 1
ATOM 2124 N N . ALA A 1 289 ? -8.315 -31.825 26.753 1.00 54.56 289 ALA A N 1
ATOM 2125 C CA . ALA A 1 289 ? -7.611 -32.601 27.776 1.00 54.56 289 ALA A CA 1
ATOM 2126 C C . ALA A 1 289 ? -8.423 -32.838 29.069 1.00 54.56 289 ALA A C 1
ATOM 2128 O O . ALA A 1 289 ? -7.874 -33.373 30.032 1.00 54.56 289 ALA A O 1
ATOM 2129 N N . GLY A 1 290 ? -9.694 -32.412 29.137 1.00 50.53 290 GLY A N 1
ATOM 2130 C CA . GLY A 1 290 ? -10.391 -32.242 30.421 1.00 50.53 290 GLY A CA 1
ATOM 2131 C C . GLY A 1 290 ? -11.843 -32.707 30.533 1.00 50.53 290 GLY A C 1
ATOM 2132 O O . GLY A 1 290 ? -12.449 -32.425 31.564 1.00 50.53 290 GLY A O 1
ATOM 2133 N N . ALA A 1 291 ? -12.425 -33.396 29.551 1.00 47.09 291 ALA A N 1
ATOM 2134 C CA . ALA A 1 291 ? -13.792 -33.912 29.678 1.00 47.09 291 ALA A CA 1
ATOM 2135 C C . ALA A 1 291 ? -13.782 -35.405 30.069 1.00 47.09 291 ALA A C 1
ATOM 2137 O O . ALA A 1 291 ? -13.374 -36.232 29.252 1.00 47.09 291 ALA A O 1
ATOM 2138 N N . PRO A 1 292 ? -14.218 -35.788 31.287 1.00 54.50 292 PRO A N 1
ATOM 2139 C CA . PRO A 1 292 ? -14.487 -37.185 31.600 1.00 54.50 292 PRO A CA 1
ATOM 2140 C C . PRO A 1 292 ? -15.698 -37.645 30.783 1.00 54.50 292 PRO A C 1
ATOM 2142 O O . PRO A 1 292 ? -16.741 -36.992 30.802 1.00 54.50 292 PRO A O 1
ATOM 2145 N N . ASP A 1 293 ? -15.541 -38.755 30.068 1.00 57.62 293 ASP A N 1
ATOM 2146 C CA . ASP A 1 293 ? -16.594 -39.412 29.294 1.00 57.62 293 ASP A CA 1
ATOM 2147 C C . ASP A 1 293 ? -17.719 -39.913 30.229 1.00 57.62 293 ASP A C 1
ATOM 2149 O O . ASP A 1 293 ? -17.469 -40.801 31.051 1.00 57.62 293 ASP A O 1
ATOM 2153 N N . PRO A 1 294 ? -18.952 -39.375 30.140 1.00 52.19 294 PRO A N 1
ATOM 2154 C CA . PRO A 1 294 ? -20.062 -39.786 30.997 1.00 52.19 294 PRO A CA 1
ATOM 2155 C C . PRO A 1 294 ? -20.658 -41.155 30.618 1.00 52.19 294 PRO A C 1
ATOM 2157 O O . PRO A 1 294 ? -21.607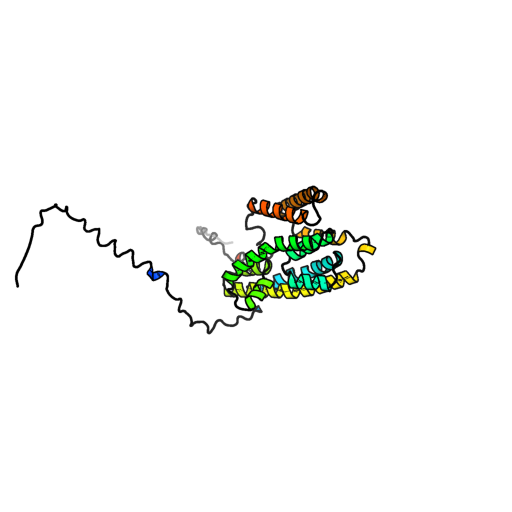 -41.594 31.262 1.00 52.19 294 PRO A O 1
ATOM 2160 N N . ALA A 1 295 ? -20.131 -41.844 29.598 1.00 52.69 295 ALA A N 1
ATOM 2161 C CA . ALA A 1 295 ? -20.681 -43.110 29.110 1.00 52.69 295 ALA A CA 1
ATOM 2162 C C . ALA A 1 295 ? -20.001 -44.379 29.667 1.00 52.69 295 ALA A C 1
ATOM 2164 O O . ALA A 1 295 ? -20.310 -45.476 29.204 1.00 52.69 295 ALA A O 1
ATOM 2165 N N . ARG A 1 296 ? -19.094 -44.274 30.652 1.00 49.28 296 ARG A N 1
ATOM 2166 C CA . ARG A 1 296 ? -18.329 -45.430 31.171 1.00 49.28 296 ARG A CA 1
ATOM 2167 C C . ARG A 1 296 ? -18.761 -46.013 32.518 1.00 49.28 296 ARG A C 1
ATOM 2169 O O . ARG A 1 296 ? -18.084 -46.920 32.985 1.00 49.28 296 ARG A O 1
ATOM 2176 N N . ASP A 1 297 ? -19.868 -45.569 33.112 1.00 48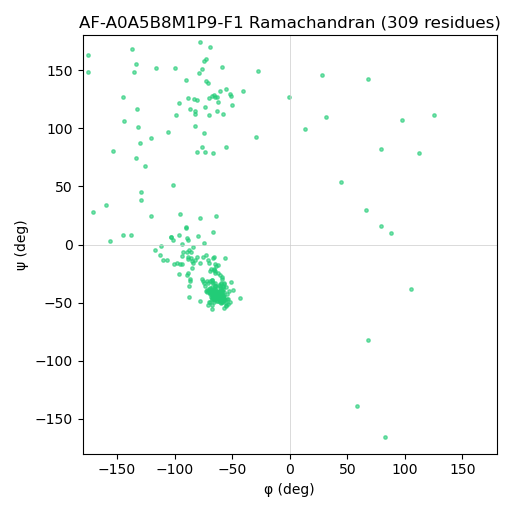.78 297 ASP A N 1
ATOM 2177 C CA . ASP A 1 297 ? -20.264 -46.020 34.460 1.00 48.78 297 ASP A CA 1
ATOM 2178 C C . ASP A 1 297 ? -21.716 -46.514 34.553 1.00 48.78 297 ASP A C 1
ATOM 2180 O O . ASP A 1 297 ? -22.475 -46.152 35.450 1.00 48.78 297 ASP A O 1
ATOM 2184 N N . VAL A 1 298 ? -22.134 -47.338 33.588 1.00 53.31 298 VAL A N 1
ATOM 2185 C CA . VAL A 1 298 ? -23.382 -48.101 33.701 1.00 53.31 298 VAL A CA 1
ATOM 2186 C C . VAL A 1 298 ? -23.116 -49.555 33.335 1.00 53.31 298 VAL A C 1
ATOM 2188 O O . VAL A 1 298 ? -23.075 -49.911 32.161 1.00 53.31 298 VAL A O 1
ATOM 2191 N N . GLY A 1 299 ? -22.992 -50.388 34.369 1.00 45.31 299 GLY A N 1
ATOM 2192 C CA . GLY A 1 299 ? -23.245 -51.823 34.281 1.00 45.31 299 GLY A CA 1
ATOM 2193 C C . GLY A 1 299 ? -22.023 -52.716 34.447 1.00 45.31 299 GLY A C 1
ATOM 2194 O O . GLY A 1 299 ? -21.554 -53.278 33.467 1.00 45.31 299 GLY A O 1
ATOM 2195 N N . ASP A 1 300 ? -21.585 -52.921 35.690 1.00 47.38 300 ASP A N 1
ATOM 2196 C CA . ASP A 1 300 ? -21.186 -54.265 36.124 1.00 47.38 300 ASP A CA 1
ATOM 2197 C C . ASP A 1 300 ? -21.366 -54.395 37.645 1.00 47.38 300 ASP A C 1
ATOM 2199 O O . ASP A 1 300 ? -20.461 -54.193 38.453 1.00 47.38 300 ASP A O 1
ATOM 2203 N N . ALA A 1 301 ? -22.613 -54.633 38.041 1.00 49.62 301 ALA A N 1
ATOM 2204 C CA . ALA A 1 301 ? -22.980 -55.000 39.398 1.00 49.62 301 ALA A CA 1
ATOM 2205 C C . ALA A 1 301 ? -23.937 -56.188 39.318 1.00 49.62 301 ALA A C 1
ATOM 2207 O O . ALA A 1 301 ? -25.135 -56.031 39.509 1.00 49.62 301 ALA A O 1
ATOM 2208 N N . ASP A 1 302 ? -23.389 -57.362 39.017 1.00 45.47 302 ASP A N 1
ATOM 2209 C CA . ASP A 1 302 ? -23.972 -58.640 39.413 1.00 45.47 302 ASP A CA 1
ATOM 2210 C C . ASP A 1 302 ? -22.829 -59.604 39.752 1.00 45.47 302 ASP A C 1
ATOM 2212 O O . ASP A 1 302 ? -22.088 -60.081 38.895 1.00 45.47 302 ASP A O 1
ATOM 2216 N N . GLY A 1 303 ? -22.651 -59.848 41.051 1.00 46.22 303 GLY A N 1
ATOM 2217 C CA . GLY A 1 303 ? -21.800 -60.930 41.538 1.00 46.22 303 GLY A CA 1
ATOM 2218 C C . GLY A 1 303 ? -22.421 -62.301 41.242 1.00 46.22 303 GLY A C 1
ATOM 2219 O O . GLY A 1 303 ? -23.615 -62.415 40.965 1.00 46.22 303 GLY A O 1
ATOM 2220 N N . PRO A 1 304 ? -21.648 -63.376 41.448 1.00 49.06 304 PRO A N 1
ATOM 2221 C CA . PRO A 1 304 ? -21.980 -64.141 42.641 1.00 49.06 304 PRO A CA 1
ATOM 2222 C C . PRO A 1 304 ? -20.765 -64.545 43.473 1.00 49.06 304 PRO A C 1
ATOM 2224 O O . PRO A 1 304 ? -19.669 -64.818 42.988 1.00 49.06 304 PRO A O 1
ATOM 2227 N N . MET A 1 305 ? -21.030 -64.606 44.774 1.00 50.72 305 MET A N 1
ATOM 2228 C CA . MET A 1 305 ? -20.208 -65.252 45.784 1.00 50.72 305 MET A CA 1
ATOM 2229 C C . MET A 1 305 ? -20.076 -66.746 45.476 1.00 50.72 305 MET A C 1
ATOM 2231 O O . MET A 1 305 ? -21.090 -67.418 45.299 1.00 50.72 305 MET A O 1
ATOM 2235 N N . HIS A 1 306 ? -18.853 -67.277 45.517 1.00 43.34 306 HIS A N 1
ATOM 2236 C CA . HIS A 1 306 ? -18.633 -68.683 45.830 1.00 43.34 306 HIS A CA 1
ATOM 2237 C C . HIS A 1 306 ? -17.527 -68.838 46.878 1.00 43.34 306 HIS A C 1
ATOM 2239 O O . HIS A 1 306 ? -16.379 -68.442 46.699 1.00 43.34 306 HIS A O 1
ATOM 2245 N N . GLU A 1 307 ? -17.986 -69.383 47.998 1.00 49.50 307 GLU A N 1
ATOM 2246 C CA . GLU A 1 307 ? -17.304 -70.073 49.083 1.00 49.50 307 GLU A CA 1
ATOM 2247 C C . GLU A 1 307 ? -15.994 -70.796 48.730 1.00 49.50 307 GLU A C 1
ATOM 2249 O O . GLU A 1 307 ? -15.890 -71.464 47.705 1.00 49.50 307 GLU A O 1
ATOM 2254 N N . GLY A 1 308 ? -15.096 -70.846 49.721 1.00 40.75 308 GLY A N 1
ATOM 2255 C CA . GLY A 1 308 ? -14.571 -72.142 50.155 1.00 40.75 308 GLY A CA 1
ATOM 2256 C C . GLY A 1 308 ? -13.053 -72.316 50.163 1.00 40.75 308 GLY A C 1
ATOM 2257 O O . GLY A 1 308 ? -12.439 -72.515 49.126 1.00 40.75 308 GLY A O 1
ATOM 2258 N N . GLY A 1 309 ? -12.498 -72.431 51.374 1.00 40.81 309 GLY A N 1
ATOM 2259 C CA . GLY A 1 309 ? -11.628 -73.569 51.693 1.00 40.81 309 GLY A CA 1
ATOM 2260 C C . GLY A 1 309 ? -10.110 -73.387 51.598 1.00 40.81 309 GLY A C 1
ATOM 2261 O O . GLY A 1 309 ? -9.527 -73.400 50.525 1.00 40.81 309 GLY A O 1
ATOM 2262 N N . MET A 1 310 ? -9.49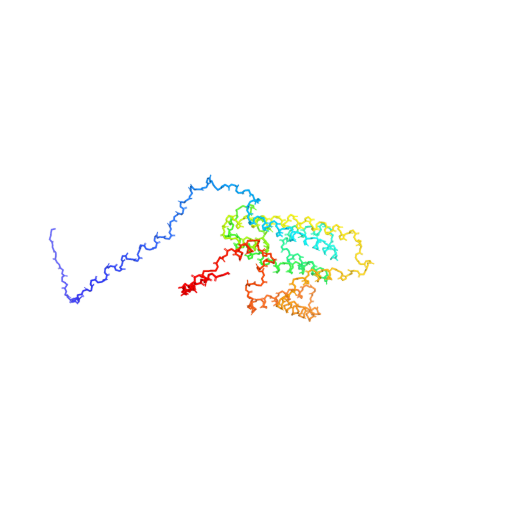9 -73.332 52.784 1.00 46.44 310 MET A N 1
ATOM 2263 C CA . MET A 1 310 ? -8.214 -73.934 53.184 1.00 46.44 310 MET A CA 1
ATOM 2264 C C . MET A 1 310 ? -7.447 -74.755 52.126 1.00 46.44 310 MET A C 1
ATOM 2266 O O . MET A 1 310 ? -7.928 -75.801 51.689 1.00 46.44 310 MET A O 1
ATOM 2270 N N . SER A 1 311 ? -6.173 -74.416 51.907 1.00 51.25 311 SER A N 1
ATOM 2271 C CA . SER A 1 311 ? -4.985 -75.199 52.326 1.00 51.25 311 SER A CA 1
ATOM 2272 C C . SER A 1 311 ? -3.704 -74.439 51.995 1.00 51.25 311 SER A C 1
ATOM 2274 O O . SER A 1 311 ? -3.657 -73.823 50.909 1.00 51.25 311 SER A O 1
#

InterPro domains:
  IPR011606 Branched-chain amino acid transport, permease [PTHR34979] (58-265)
  IPR061300 AzlC-like, N-terminal domain [PF03591] (64-200)

pLDDT: mean 75.64, std 20.09, range [35.62, 98.06]

Mean predicted aligned error: 16.49 Å

Secondary structure (DSSP, 8-state):
------------PPPPPGGGTTTTTTTSSSGGGS------TT-TT------GGG-HHHHHHHHHHHHHHHTHHHHHHHHHHTT--HHHHHHHHHHH-SSHHHHHHHHHHHTT--HHHHHHHHHHHHHHHHHHHHHHHHHH---THHHHHHHHT--HHHHHHHHT-SSHHHHHHHHHHHHHHHHHHHHHHHHHHHHHHHHT--GGGGT-TTHHHHHHHHHHGGG--SHHHHHHHHHHHHHHHHHGGGS-TTHHHHHHHHHHHHHHHH----TTTT---S---TTHHHHTT----TTS-S-------------

Organism: NCBI:txid2599293

Radius of gyration: 34.2 Å; Cα contacts (8 Å, |Δi|>4): 284; chains: 1; bounding box: 114×111×83 Å